Protein AF-0000000087188028 (afdb_homodimer)

Solvent-accessible surface area (backbone atoms only — not comparable to full-atom values): 15802 Å² total; per-residue (Å²): 125,85,60,58,49,36,25,38,44,26,11,16,31,49,37,63,48,94,88,58,30,30,50,32,30,29,33,53,87,79,68,30,43,38,59,39,42,46,70,32,53,60,71,48,47,56,67,55,23,14,53,49,28,30,28,66,49,28,59,46,70,60,50,76,55,56,49,16,23,37,32,37,36,64,39,69,39,70,56,81,93,42,75,32,72,44,27,32,41,36,37,31,25,32,35,52,58,57,78,85,51,70,79,57,62,44,59,47,68,91,59,24,75,46,70,47,76,28,50,62,73,61,45,47,74,49,27,51,69,59,56,26,46,49,49,50,34,30,52,52,11,68,72,70,59,28,38,33,71,35,50,54,75,44,129,124,85,60,60,50,37,24,38,45,25,11,17,34,49,36,63,50,94,88,58,28,29,51,32,31,28,34,53,84,79,67,31,43,38,60,37,42,44,71,32,54,60,71,50,47,56,68,55,25,13,53,50,30,30,28,68,49,27,57,46,70,61,51,76,56,56,50,16,22,36,32,36,35,64,38,69,39,70,57,82,94,41,75,31,73,47,28,31,43,37,37,30,24,33,36,53,57,57,77,86,50,69,80,57,62,44,61,47,68,91,58,25,75,46,72,48,76,28,51,62,70,61,46,48,73,49,26,50,69,61,55,27,46,50,48,50,33,31,54,51,12,67,73,70,58,28,39,32,71,35,51,55,77,45,128

Organism: Streptomyces mobaraensis (NCBI:txid35621)

Structure (mmCIF, N/CA/C/O backbone):
data_AF-0000000087188028-model_v1
#
loop_
_entity.id
_entity.type
_entity.pdbx_description
1 polymer 'NUDIX hydrolase'
#
loop_
_atom_site.group_PDB
_atom_site.id
_atom_site.type_symbol
_atom_site.label_atom_id
_atom_site.label_alt_id
_atom_site.label_comp_id
_atom_site.label_asym_id
_atom_site.label_entity_id
_atom_site.label_seq_id
_atom_sit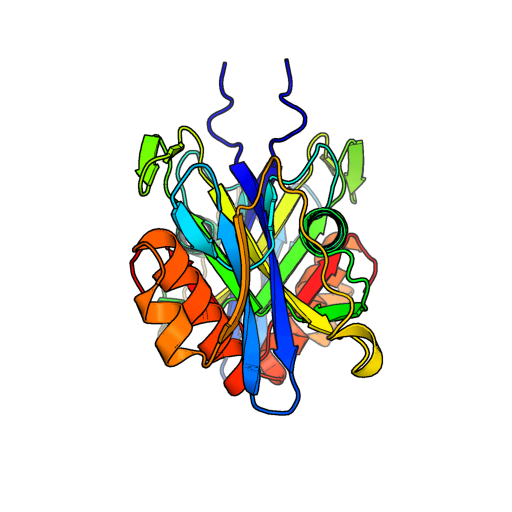e.pdbx_PDB_ins_code
_atom_site.Cartn_x
_atom_site.Cartn_y
_atom_site.Cartn_z
_atom_site.occupancy
_atom_site.B_iso_or_equiv
_atom_site.auth_seq_id
_atom_site.auth_comp_id
_atom_site.auth_asym_id
_atom_site.auth_atom_id
_atom_site.pdbx_PDB_model_num
ATOM 1 N N . MET A 1 1 ? 25.719 3.564 0.272 1 32.81 1 MET A N 1
ATOM 2 C CA . MET A 1 1 ? 25.109 3.492 1.593 1 32.81 1 MET A CA 1
ATOM 3 C C . MET A 1 1 ? 23.609 3.188 1.479 1 32.81 1 MET A C 1
ATOM 5 O O . MET A 1 1 ? 22.906 3.844 0.72 1 32.81 1 MET A O 1
ATOM 9 N N . ARG A 1 2 ? 23.156 1.905 1.652 1 46.06 2 ARG A N 1
ATOM 10 C CA . ARG A 1 2 ? 21.766 1.461 1.736 1 46.06 2 ARG A CA 1
ATOM 11 C C . ARG A 1 2 ? 20.875 2.562 2.295 1 46.06 2 ARG A C 1
ATOM 13 O O . ARG A 1 2 ? 21.156 3.117 3.359 1 46.06 2 ARG A O 1
ATOM 20 N N . ARG A 1 3 ? 20.453 3.426 1.472 1 56.53 3 ARG A N 1
ATOM 21 C CA . ARG A 1 3 ? 19.656 4.473 2.088 1 56.53 3 ARG A CA 1
ATOM 22 C C . ARG A 1 3 ? 18.484 3.879 2.875 1 56.53 3 ARG A C 1
ATOM 24 O O . ARG A 1 3 ? 17.594 3.26 2.299 1 56.53 3 ARG A O 1
ATOM 31 N N . ALA A 1 4 ? 18.625 3.74 4.117 1 63.47 4 ALA A N 1
ATOM 32 C CA . ALA A 1 4 ? 17.812 3.084 5.137 1 63.47 4 ALA A CA 1
ATOM 33 C C . ALA A 1 4 ? 16.344 3.473 4.996 1 63.47 4 ALA A C 1
ATOM 35 O O . ALA A 1 4 ? 15.461 2.768 5.484 1 63.47 4 ALA A O 1
ATOM 36 N N . ASP A 1 5 ? 16.094 4.457 4.051 1 77.38 5 ASP A N 1
ATOM 37 C CA . ASP A 1 5 ? 14.711 4.914 3.992 1 77.38 5 ASP A CA 1
ATOM 38 C C . ASP A 1 5 ? 14.023 4.418 2.725 1 77.38 5 ASP A C 1
ATOM 40 O O . ASP A 1 5 ? 13.039 5.008 2.275 1 77.38 5 ASP A O 1
ATOM 44 N N . HIS A 1 6 ? 14.617 3.338 2.15 1 88.69 6 HIS A N 1
ATOM 45 C CA . HIS A 1 6 ? 14.031 2.766 0.943 1 88.69 6 HIS A CA 1
ATOM 46 C C . HIS A 1 6 ? 13.391 1.412 1.229 1 88.69 6 HIS A C 1
ATOM 48 O O . HIS A 1 6 ? 13.844 0.675 2.104 1 88.69 6 HIS A O 1
ATOM 54 N N . TYR A 1 7 ? 12.367 1.18 0.487 1 93.56 7 TYR A N 1
ATOM 55 C CA . TYR A 1 7 ? 11.594 -0.046 0.64 1 93.56 7 TYR A CA 1
ATOM 56 C C . TYR A 1 7 ? 11.602 -0.864 -0.646 1 93.56 7 TYR A C 1
ATOM 58 O O . TYR A 1 7 ? 11.672 -0.306 -1.743 1 93.56 7 TYR A O 1
ATOM 66 N N . LEU A 1 8 ? 11.625 -2.1 -0.468 1 93.94 8 LEU A N 1
ATOM 67 C CA . LEU A 1 8 ? 11.305 -2.977 -1.59 1 93.94 8 LEU A CA 1
ATOM 68 C C . LEU A 1 8 ? 9.797 -3.051 -1.81 1 93.94 8 LEU A C 1
ATOM 70 O O . LEU A 1 8 ? 9.016 -2.83 -0.878 1 93.94 8 LEU A O 1
ATOM 74 N N . VAL A 1 9 ? 9.453 -3.344 -3.039 1 96.44 9 VAL A N 1
ATOM 75 C CA . VAL A 1 9 ? 8.039 -3.516 -3.359 1 96.44 9 VAL A CA 1
ATOM 76 C C . VAL A 1 9 ? 7.844 -4.797 -4.168 1 96.44 9 VAL A C 1
ATOM 78 O O . VAL A 1 9 ? 8.641 -5.102 -5.062 1 96.44 9 VAL A O 1
ATOM 81 N N . GLY A 1 10 ? 6.887 -5.551 -3.779 1 97 10 GLY A N 1
ATOM 82 C CA . GLY A 1 10 ? 6.359 -6.66 -4.555 1 97 10 GLY A CA 1
ATOM 83 C C . GLY A 1 10 ? 4.859 -6.594 -4.758 1 97 10 GLY A C 1
ATOM 84 O O . GLY A 1 10 ? 4.164 -5.875 -4.035 1 97 10 GLY A O 1
ATOM 85 N N . ALA A 1 11 ? 4.414 -7.309 -5.715 1 98.38 11 ALA A N 1
ATOM 86 C CA . ALA A 1 11 ? 2.977 -7.324 -5.973 1 98.38 11 ALA A CA 1
ATOM 87 C C . ALA A 1 11 ? 2.549 -8.648 -6.598 1 98.38 11 ALA A C 1
ATOM 89 O O . ALA A 1 11 ? 3.334 -9.305 -7.289 1 98.38 11 ALA A O 1
ATOM 90 N N . GLY A 1 12 ? 1.352 -8.992 -6.285 1 98.31 12 GLY A N 1
ATOM 91 C CA . GLY A 1 12 ? 0.734 -10.18 -6.859 1 98.31 12 GLY A CA 1
ATOM 92 C C . GLY A 1 12 ? -0.744 -10 -7.152 1 98.31 12 GLY A C 1
ATOM 93 O O . GLY A 1 12 ? -1.285 -8.906 -6.992 1 98.31 12 GLY A O 1
ATOM 94 N N . VAL A 1 13 ? -1.326 -11.078 -7.633 1 98.75 13 VAL A N 1
ATOM 95 C CA . VAL A 1 13 ? -2.732 -11.016 -8.016 1 98.75 13 VAL A CA 1
ATOM 96 C C . VAL A 1 13 ? -3.504 -12.156 -7.352 1 98.75 13 VAL A C 1
ATOM 98 O O . VAL A 1 13 ? -2.982 -13.258 -7.199 1 98.75 13 VAL A O 1
ATOM 101 N N . TYR A 1 14 ? -4.641 -11.82 -6.93 1 98.62 14 TYR A N 1
ATOM 102 C CA . TYR A 1 14 ? -5.668 -12.742 -6.465 1 98.62 14 TYR A CA 1
ATOM 103 C C . TYR A 1 14 ? -6.676 -13.039 -7.566 1 98.62 14 TYR A C 1
ATOM 105 O O . TYR A 1 14 ? -7.465 -12.172 -7.945 1 98.62 14 TYR A O 1
ATOM 113 N N . ILE A 1 15 ? -6.602 -14.195 -8.125 1 98.25 15 ILE A N 1
ATOM 114 C CA . ILE A 1 15 ? -7.488 -14.625 -9.203 1 98.25 15 ILE A CA 1
ATOM 115 C C . ILE A 1 15 ? -8.484 -15.656 -8.672 1 98.25 15 ILE A C 1
ATOM 117 O O . ILE A 1 15 ? -8.094 -16.766 -8.305 1 98.25 15 ILE A O 1
ATOM 121 N N . GLN A 1 16 ? -9.695 -15.32 -8.68 1 97.19 16 GLN A N 1
ATOM 122 C CA . GLN A 1 16 ? -10.734 -16.188 -8.148 1 97.19 16 GLN A CA 1
ATOM 123 C C . GLN A 1 16 ? -11.789 -16.5 -9.203 1 97.19 16 GLN A C 1
ATOM 125 O O . GLN A 1 16 ? -12.328 -15.602 -9.844 1 97.19 16 GLN A O 1
ATOM 130 N N . ARG A 1 17 ? -12.031 -17.781 -9.328 1 95.62 17 ARG A N 1
ATOM 131 C CA . ARG A 1 17 ? -13.062 -18.234 -10.25 1 95.62 17 ARG A CA 1
ATOM 132 C C . ARG A 1 17 ? -14.453 -18.031 -9.656 1 95.62 17 ARG A C 1
ATOM 134 O O . ARG A 1 17 ? -14.594 -17.719 -8.477 1 95.62 17 ARG A O 1
ATOM 141 N N . ALA A 1 18 ? -15.406 -18.297 -10.578 1 92.12 18 ALA A N 1
ATOM 142 C CA . ALA A 1 18 ? -16.797 -18.125 -10.18 1 92.12 18 ALA A CA 1
ATOM 143 C C . ALA A 1 18 ? -17.188 -19.109 -9.078 1 92.12 18 ALA A C 1
ATOM 145 O O . ALA A 1 18 ? -18.047 -18.812 -8.242 1 92.12 18 ALA A O 1
ATOM 146 N N . ASP A 1 19 ? -16.578 -20.219 -9.023 1 94.94 19 ASP A N 1
ATOM 147 C CA . ASP A 1 19 ? -16.922 -21.234 -8.023 1 94.94 19 ASP A CA 1
ATOM 148 C C . ASP A 1 19 ? -16.188 -20.969 -6.711 1 94.94 19 ASP A C 1
ATOM 150 O O . ASP A 1 19 ? -16.266 -21.781 -5.781 1 94.94 19 ASP A O 1
ATOM 154 N N . GLY A 1 20 ? -15.414 -19.906 -6.633 1 96.12 20 GLY A N 1
ATOM 155 C CA . GLY A 1 20 ? -14.766 -19.5 -5.395 1 96.12 20 GLY A CA 1
ATOM 156 C C . GLY A 1 20 ? -13.32 -19.953 -5.297 1 96.12 20 GLY A C 1
ATOM 157 O O . GLY A 1 20 ? -12.594 -19.516 -4.398 1 96.12 20 GLY A O 1
ATOM 158 N N . ARG A 1 21 ? -12.891 -20.812 -6.145 1 98 21 ARG A N 1
ATOM 159 C CA . ARG A 1 21 ? -11.523 -21.312 -6.078 1 98 21 ARG A CA 1
ATOM 160 C C . ARG A 1 21 ? -10.531 -20.266 -6.562 1 98 21 ARG A C 1
ATOM 162 O O . ARG A 1 21 ? -10.859 -19.453 -7.422 1 98 21 ARG A O 1
ATOM 169 N N . VAL A 1 22 ? -9.367 -20.328 -5.984 1 98.5 22 VAL A N 1
ATOM 170 C CA . VAL A 1 22 ? -8.336 -19.328 -6.246 1 98.5 22 VAL A CA 1
ATOM 171 C C . VAL A 1 22 ? -7.133 -19.984 -6.914 1 98.5 22 VAL A C 1
ATOM 173 O O . VAL A 1 22 ? -6.738 -21.094 -6.551 1 98.5 22 VAL A O 1
ATOM 176 N N . LEU A 1 23 ? -6.543 -19.25 -7.883 1 98.5 23 LEU A N 1
ATOM 177 C CA . LEU A 1 23 ? -5.367 -19.766 -8.578 1 98.5 23 LEU A CA 1
ATOM 178 C C . LEU A 1 23 ? -4.113 -19.594 -7.723 1 98.5 23 LEU A C 1
ATOM 180 O O . LEU A 1 23 ? -3.828 -18.484 -7.246 1 98.5 23 LEU A O 1
ATOM 184 N N . LEU A 1 24 ? -3.432 -20.641 -7.5 1 98.56 24 LEU A N 1
ATOM 185 C CA . LEU A 1 24 ? -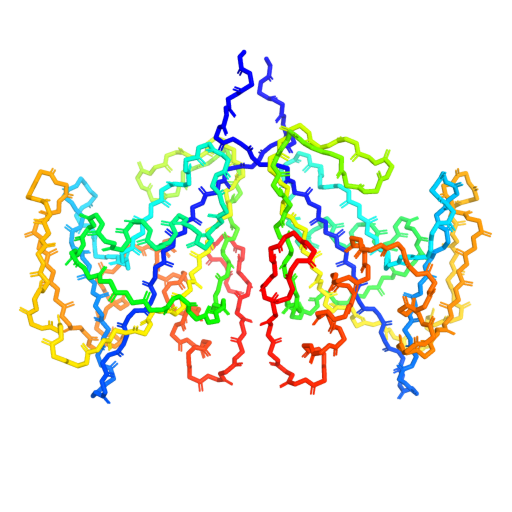2.121 -20.625 -6.863 1 98.56 24 LEU A CA 1
ATOM 186 C C . LEU A 1 24 ? -1.067 -21.266 -7.754 1 98.56 24 LEU A C 1
ATOM 188 O O . LEU A 1 24 ? -1.393 -22.109 -8.594 1 98.56 24 LEU A O 1
ATOM 192 N N . VAL A 1 25 ? 0.133 -20.828 -7.59 1 98.19 25 VAL A N 1
ATOM 193 C CA . VAL A 1 25 ? 1.264 -21.422 -8.305 1 98.19 25 VAL A CA 1
ATOM 194 C C . VAL A 1 25 ? 2.244 -22.031 -7.309 1 98.19 25 VAL A C 1
ATOM 196 O O . VAL A 1 25 ? 2.326 -21.594 -6.16 1 98.19 25 VAL A O 1
ATOM 199 N N . HIS A 1 26 ? 2.869 -23.047 -7.766 1 97 26 HIS A N 1
ATOM 200 C CA . HIS A 1 26 ? 3.812 -23.797 -6.941 1 97 26 HIS A CA 1
ATOM 201 C C . HIS A 1 26 ? 5.246 -23.344 -7.195 1 97 26 HIS A C 1
ATOM 203 O O . HIS A 1 26 ? 5.84 -23.688 -8.219 1 97 26 HIS A O 1
ATOM 209 N N . HIS A 1 27 ? 5.77 -22.656 -6.258 1 92.75 27 HIS A N 1
ATOM 210 C CA . HIS A 1 27 ? 7.09 -22.047 -6.422 1 92.75 27 HIS A CA 1
ATOM 211 C C . HIS A 1 27 ? 8.188 -23.094 -6.352 1 92.75 27 HIS A C 1
ATOM 213 O O . HIS A 1 27 ? 8.32 -23.797 -5.34 1 92.75 27 HIS A O 1
ATOM 219 N N . ALA A 1 28 ? 9.047 -23.125 -7.305 1 90.19 28 ALA A N 1
ATOM 220 C CA . ALA A 1 28 ? 10.031 -24.188 -7.449 1 90.19 28 ALA A CA 1
ATOM 221 C C . ALA A 1 28 ? 11.117 -24.094 -6.383 1 90.19 28 ALA A C 1
ATOM 223 O O . ALA A 1 28 ? 11.555 -25.109 -5.828 1 90.19 28 ALA A O 1
ATOM 224 N N . LYS A 1 29 ? 11.508 -22.969 -6.074 1 86 29 LYS A N 1
ATOM 225 C CA . LYS A 1 29 ? 12.617 -22.766 -5.148 1 86 29 LYS A CA 1
ATOM 226 C C . LYS A 1 29 ? 12.172 -22.984 -3.705 1 86 29 LYS A C 1
ATOM 228 O O . LYS A 1 29 ? 12.859 -23.672 -2.936 1 86 29 LYS A O 1
ATOM 233 N N . THR A 1 30 ? 11.094 -22.438 -3.365 1 85.44 30 THR A N 1
ATOM 234 C CA . THR A 1 30 ? 10.672 -22.484 -1.972 1 85.44 30 THR A CA 1
ATOM 235 C C . THR A 1 30 ? 9.797 -23.703 -1.717 1 85.44 30 THR A C 1
ATOM 237 O O . THR A 1 30 ? 9.609 -24.125 -0.569 1 85.44 30 THR A O 1
ATOM 240 N N . GLY A 1 31 ? 9.195 -24.266 -2.744 1 87.88 31 GLY A N 1
ATOM 241 C CA . GLY A 1 31 ? 8.273 -25.375 -2.605 1 87.88 31 GLY A CA 1
ATOM 242 C C . GLY A 1 31 ? 6.914 -24.969 -2.07 1 87.88 31 GLY A C 1
ATOM 243 O O . GLY A 1 31 ? 6.066 -25.812 -1.796 1 87.88 31 GLY A O 1
ATOM 244 N N . ALA A 1 32 ? 6.711 -23.75 -1.865 1 91.25 32 ALA A N 1
ATOM 245 C CA . ALA A 1 32 ? 5.449 -23.266 -1.315 1 91.25 3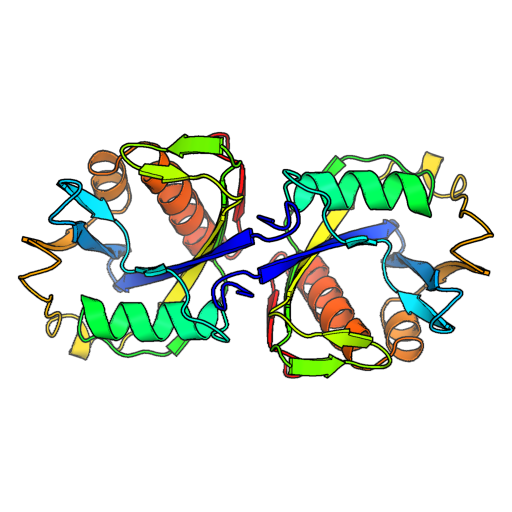2 ALA A CA 1
ATOM 246 C C . ALA A 1 32 ? 4.477 -22.875 -2.428 1 91.25 32 ALA A C 1
ATOM 248 O O . ALA A 1 32 ? 4.895 -22.562 -3.543 1 91.25 32 ALA A O 1
ATOM 249 N N . TRP A 1 33 ? 3.211 -23.047 -2.113 1 96.69 33 TRP A N 1
ATOM 250 C CA . TRP A 1 33 ? 2.166 -22.5 -2.973 1 96.69 33 TRP A CA 1
ATOM 251 C C . TRP A 1 33 ? 1.877 -21.047 -2.619 1 96.69 33 TRP A C 1
ATOM 253 O O . TRP A 1 33 ? 1.805 -20.688 -1.441 1 96.69 33 TRP A O 1
ATOM 263 N N . VAL A 1 34 ? 1.776 -20.25 -3.631 1 97.31 34 VAL A N 1
ATOM 264 C CA . VAL A 1 34 ? 1.588 -18.828 -3.412 1 97.31 34 VAL A CA 1
ATOM 265 C C . VAL A 1 34 ? 0.68 -18.25 -4.496 1 97.31 34 VAL A C 1
ATOM 267 O O . VAL A 1 34 ? 0.411 -18.906 -5.504 1 97.31 34 VAL A O 1
ATOM 270 N N . ILE A 1 35 ? 0.169 -17.062 -4.25 1 98.12 35 ILE A N 1
ATOM 271 C CA . ILE A 1 35 ? -0.494 -16.344 -5.336 1 98.12 35 ILE A CA 1
ATOM 272 C C . ILE A 1 35 ? 0.534 -15.93 -6.387 1 98.12 35 ILE A C 1
ATOM 274 O O . ILE A 1 35 ? 1.699 -15.688 -6.066 1 98.12 35 ILE A O 1
ATOM 278 N N . PRO A 1 36 ? 0.124 -15.836 -7.645 1 98.12 36 PRO A N 1
ATOM 279 C CA . PRO A 1 36 ? 1.059 -15.305 -8.641 1 98.12 36 PRO A CA 1
ATOM 280 C C . PRO A 1 36 ? 1.54 -13.891 -8.297 1 98.12 36 PRO A C 1
ATOM 282 O O . PRO A 1 36 ? 0.731 -13.023 -7.957 1 98.12 36 PRO A O 1
ATOM 285 N N . GLY A 1 37 ? 2.756 -13.641 -8.359 1 97.75 37 GLY A N 1
ATOM 286 C CA . GLY A 1 37 ? 3.332 -12.344 -8.039 1 97.75 37 GLY A CA 1
ATOM 287 C C . GLY A 1 37 ? 4.848 -12.352 -8.008 1 97.75 37 GLY A C 1
ATOM 288 O O . GLY A 1 37 ? 5.473 -13.375 -8.312 1 97.75 37 GLY A O 1
ATOM 289 N N . GLY A 1 38 ? 5.449 -11.219 -7.668 1 96.25 38 GLY A N 1
ATOM 290 C CA . GLY A 1 38 ? 6.898 -11.102 -7.617 1 96.25 38 GLY A CA 1
ATOM 291 C C . GLY A 1 38 ? 7.367 -9.703 -7.27 1 96.25 38 GLY A C 1
ATOM 292 O O . GLY A 1 38 ? 6.582 -8.875 -6.793 1 96.25 38 GLY A O 1
ATOM 293 N N . LYS A 1 39 ? 8.594 -9.5 -7.508 1 95.38 39 LYS A N 1
ATOM 294 C CA . LYS A 1 39 ? 9.211 -8.219 -7.164 1 95.38 39 LYS A CA 1
ATOM 295 C C . LYS A 1 39 ? 8.977 -7.18 -8.258 1 95.38 39 LYS A C 1
ATOM 297 O O . LYS A 1 39 ? 9.055 -7.492 -9.445 1 95.38 39 LYS A O 1
ATOM 302 N N . ALA A 1 40 ? 8.719 -5.973 -7.773 1 96.38 40 ALA A N 1
ATOM 303 C CA . ALA A 1 40 ? 8.547 -4.883 -8.734 1 96.38 40 ALA A CA 1
ATOM 304 C C . ALA A 1 40 ? 9.875 -4.523 -9.391 1 96.38 40 ALA A C 1
ATOM 306 O O . ALA A 1 40 ? 10.922 -4.492 -8.727 1 96.38 40 ALA A O 1
ATOM 307 N N . GLU A 1 41 ? 9.859 -4.258 -10.711 1 93.31 41 GLU A N 1
ATOM 308 C CA . GLU A 1 41 ? 11.016 -3.74 -11.438 1 93.31 41 GLU A CA 1
ATOM 309 C C . GLU A 1 41 ? 11.133 -2.227 -11.281 1 93.31 41 GLU A C 1
ATOM 311 O O . GLU A 1 41 ? 10.188 -1.568 -10.836 1 93.31 41 GLU A O 1
ATOM 316 N N . ALA A 1 42 ? 12.219 -1.76 -11.648 1 87.62 42 ALA A N 1
ATOM 317 C CA . ALA A 1 42 ? 12.477 -0.33 -11.5 1 87.62 42 ALA A CA 1
ATOM 318 C C . ALA A 1 42 ? 11.422 0.498 -12.234 1 87.62 42 ALA A C 1
ATOM 320 O O . ALA A 1 42 ? 11.148 0.262 -13.406 1 87.62 42 ALA A O 1
ATOM 321 N N . GLY A 1 43 ? 10.797 1.411 -11.469 1 86.44 43 GLY A N 1
ATOM 322 C CA . GLY A 1 43 ? 9.867 2.352 -12.078 1 86.44 43 GLY A CA 1
ATOM 323 C C . GLY A 1 43 ? 8.469 1.794 -12.219 1 86.44 43 GLY A C 1
ATOM 324 O O . GLY A 1 43 ? 7.543 2.514 -12.609 1 86.44 43 GLY A O 1
ATOM 325 N N . GLU A 1 44 ? 8.289 0.561 -11.938 1 93.69 44 GLU A N 1
ATOM 326 C CA . GLU A 1 44 ? 6.98 -0.071 -12.039 1 93.69 44 GLU A CA 1
ATOM 327 C C . GLU A 1 44 ? 6.109 0.269 -10.828 1 93.69 44 GLU A C 1
ATOM 329 O O . GLU A 1 44 ? 6.594 0.294 -9.695 1 93.69 44 GLU A O 1
ATOM 334 N N . SER A 1 45 ? 4.855 0.626 -11.109 1 96.56 45 SER A N 1
ATOM 335 C CA . SER A 1 45 ? 3.902 0.656 -10 1 96.56 45 SER A CA 1
ATOM 336 C C . SER A 1 45 ? 3.58 -0.752 -9.516 1 96.56 45 SER A C 1
ATOM 338 O O . SER A 1 45 ? 3.793 -1.729 -10.234 1 96.56 45 SER A O 1
ATOM 340 N N . PRO A 1 46 ? 3.104 -0.864 -8.297 1 97.62 46 PRO A N 1
ATOM 341 C CA . PRO A 1 46 ? 2.643 -2.174 -7.836 1 97.62 46 PRO A CA 1
ATOM 342 C C . PRO A 1 46 ? 1.616 -2.807 -8.773 1 97.62 46 PRO A C 1
ATOM 344 O O . PRO A 1 46 ? 1.66 -4.016 -9.016 1 97.62 46 PRO A O 1
ATOM 347 N N . ARG A 1 47 ? 0.739 -2.01 -9.297 1 97.75 47 ARG A N 1
ATOM 348 C CA . ARG A 1 47 ? -0.286 -2.508 -10.211 1 97.75 47 ARG A CA 1
ATOM 349 C C . ARG A 1 47 ? 0.338 -3.051 -11.492 1 97.75 47 ARG A C 1
ATOM 351 O O . ARG A 1 47 ? -0.048 -4.117 -11.969 1 97.75 47 ARG A O 1
ATOM 358 N N . GLN A 1 48 ? 1.269 -2.285 -12.023 1 96.94 48 GLN A N 1
ATOM 359 C CA . GLN A 1 48 ? 1.989 -2.736 -13.203 1 96.94 48 GLN A CA 1
ATOM 360 C C . GLN A 1 48 ? 2.744 -4.035 -12.93 1 96.94 48 GLN A C 1
ATOM 362 O O . GLN A 1 48 ? 2.742 -4.949 -13.758 1 96.94 48 GLN A O 1
ATOM 367 N N . CYS A 1 49 ? 3.377 -4.062 -11.82 1 97.56 49 CYS A N 1
ATOM 368 C CA . CYS A 1 49 ? 4.102 -5.258 -11.398 1 97.56 49 CYS A CA 1
ATOM 369 C C . CYS A 1 49 ? 3.168 -6.461 -11.312 1 97.56 49 CYS A C 1
ATOM 371 O O . CYS A 1 49 ? 3.465 -7.523 -11.867 1 97.56 49 CYS A O 1
ATOM 373 N N . ALA A 1 50 ? 2.02 -6.277 -10.664 1 98.19 50 ALA A N 1
ATOM 374 C CA . ALA A 1 50 ? 1.048 -7.355 -10.5 1 98.19 50 ALA A CA 1
ATOM 375 C C . ALA A 1 50 ? 0.597 -7.906 -11.844 1 98.19 50 ALA A C 1
ATOM 377 O O . ALA A 1 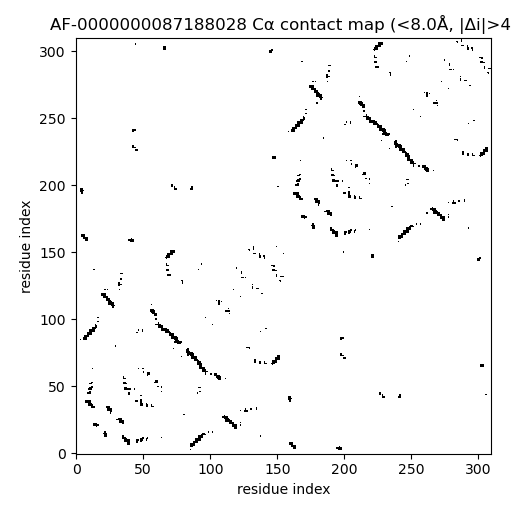50 ? 0.557 -9.125 -12.047 1 98.19 50 ALA A O 1
ATOM 378 N N . ARG A 1 51 ? 0.293 -7.016 -12.719 1 97.62 51 ARG A N 1
ATOM 379 C CA . ARG A 1 51 ? -0.161 -7.41 -14.047 1 97.62 51 ARG A CA 1
ATOM 380 C C . ARG A 1 51 ? 0.926 -8.18 -14.789 1 97.62 51 ARG A C 1
ATOM 382 O O . ARG A 1 51 ? 0.654 -9.211 -15.406 1 97.62 51 ARG A O 1
ATOM 389 N N . ARG A 1 52 ? 2.1 -7.648 -14.789 1 97.69 52 ARG A N 1
ATOM 390 C CA . ARG A 1 52 ? 3.213 -8.281 -15.492 1 97.69 52 ARG A CA 1
ATOM 391 C C . ARG A 1 52 ? 3.502 -9.664 -14.922 1 97.69 52 ARG A C 1
ATOM 393 O O . ARG A 1 52 ? 3.625 -10.641 -15.672 1 97.69 52 ARG A O 1
ATOM 400 N N . GLU A 1 53 ? 3.611 -9.766 -13.617 1 97.62 53 GLU A N 1
ATOM 401 C CA . GLU A 1 53 ? 3.92 -11.031 -12.961 1 97.62 53 GLU A CA 1
ATOM 402 C C . GLU A 1 53 ? 2.828 -12.07 -13.219 1 97.62 53 GLU A C 1
ATOM 404 O O . GLU A 1 53 ? 3.115 -13.258 -13.367 1 97.62 53 GLU A O 1
ATOM 409 N N . ALA A 1 54 ? 1.562 -11.648 -13.211 1 97.44 54 ALA A N 1
ATOM 410 C CA . ALA A 1 54 ? 0.466 -12.555 -13.539 1 97.44 54 ALA A CA 1
ATOM 411 C C . ALA A 1 54 ? 0.644 -13.156 -14.93 1 97.44 54 ALA A C 1
ATOM 413 O O . ALA A 1 54 ? 0.518 -14.367 -15.109 1 97.44 54 ALA A O 1
ATOM 414 N N . HIS A 1 55 ? 0.974 -12.289 -15.82 1 97.5 55 HIS A N 1
ATOM 415 C CA . HIS A 1 55 ? 1.149 -12.75 -17.188 1 97.5 55 HIS A CA 1
ATOM 416 C C . HIS A 1 55 ? 2.373 -13.648 -17.312 1 97.5 55 HIS A C 1
ATOM 418 O O . HIS A 1 55 ? 2.303 -14.719 -17.938 1 97.5 55 HIS A O 1
ATOM 424 N N . GLU A 1 56 ? 3.449 -13.219 -16.812 1 97.25 56 GLU A N 1
ATOM 425 C CA . GLU A 1 56 ? 4.695 -13.977 -16.906 1 97.25 56 GLU A CA 1
ATOM 426 C C . GLU A 1 56 ? 4.555 -15.352 -16.266 1 97.25 56 GLU A C 1
ATOM 428 O O . GLU A 1 56 ? 5.082 -16.344 -16.766 1 97.25 56 GLU A O 1
ATOM 433 N N . GLU A 1 57 ? 3.812 -15.422 -15.133 1 97.69 57 GLU A N 1
ATOM 434 C CA . GLU A 1 57 ? 3.809 -16.641 -14.328 1 97.69 57 GLU A CA 1
ATOM 435 C C . GLU A 1 57 ? 2.631 -17.531 -14.695 1 97.69 57 GLU A C 1
ATOM 437 O O . GLU A 1 57 ? 2.631 -18.734 -14.375 1 97.69 57 GLU A O 1
ATOM 442 N N . THR A 1 58 ? 1.57 -17 -15.305 1 97.69 58 THR A N 1
ATOM 443 C CA . THR A 1 58 ? 0.376 -17.812 -15.5 1 97.69 58 THR A CA 1
ATOM 444 C C . THR A 1 58 ? -0.113 -17.734 -16.938 1 97.69 58 THR A C 1
ATOM 446 O O . THR A 1 58 ? -0.99 -18.5 -17.344 1 97.69 58 THR A O 1
ATOM 449 N N . GLY A 1 59 ? 0.463 -16.797 -17.703 1 97.25 59 GLY A N 1
ATOM 450 C CA . GLY A 1 59 ? -0.009 -16.562 -19.047 1 97.25 59 GLY A CA 1
ATOM 451 C C . GLY A 1 59 ? -1.324 -15.805 -19.094 1 97.25 59 GLY A C 1
ATOM 452 O O . GLY A 1 59 ? -1.817 -15.469 -20.188 1 97.25 59 GLY A O 1
ATOM 453 N N . LEU A 1 60 ? -1.889 -15.547 -17.984 1 96.19 60 LEU A N 1
ATOM 454 C CA . LEU A 1 60 ? -3.197 -14.906 -17.938 1 96.19 60 LEU A CA 1
ATOM 455 C C . LEU A 1 60 ? -3.061 -13.391 -18.016 1 96.19 60 LEU A C 1
ATOM 457 O O . LEU A 1 60 ? -2.105 -12.82 -17.484 1 96.19 60 LEU A O 1
ATOM 461 N N . SER A 1 61 ? -3.988 -12.906 -18.75 1 94.12 61 SER A N 1
ATOM 462 C CA . SER A 1 61 ? -4.176 -11.461 -18.812 1 94.12 61 SER A CA 1
ATOM 463 C C . SER A 1 61 ? -5.566 -11.07 -18.312 1 94.12 61 SER A C 1
ATOM 465 O O . SER A 1 61 ? -6.512 -11.852 -18.422 1 94.12 61 SER A O 1
ATOM 467 N N . GLY A 1 62 ? -5.668 -9.977 -17.703 1 94.94 62 GLY A N 1
ATOM 468 C CA . GLY A 1 62 ? -6.941 -9.492 -17.203 1 94.94 62 GLY A CA 1
ATOM 469 C C . GLY A 1 62 ? -6.879 -8.062 -16.703 1 94.94 62 GLY A C 1
ATOM 470 O O . GLY A 1 62 ? -5.879 -7.371 -16.906 1 94.94 62 GLY A O 1
ATOM 471 N N . ARG A 1 63 ? -8.008 -7.648 -16.25 1 95.38 63 ARG A N 1
ATOM 472 C CA . ARG A 1 63 ? -8.094 -6.328 -15.641 1 95.38 63 ARG A CA 1
ATOM 473 C C . ARG A 1 63 ? -7.68 -6.371 -14.172 1 95.38 63 ARG A C 1
ATOM 475 O O . ARG A 1 63 ? -8.25 -7.129 -13.383 1 95.38 63 ARG A O 1
ATOM 482 N N . VAL A 1 64 ? -6.656 -5.582 -13.867 1 95.88 64 VAL A N 1
ATOM 483 C CA . VAL A 1 64 ? -6.277 -5.453 -12.461 1 95.88 64 VAL A CA 1
ATOM 484 C C . VAL A 1 64 ? -7.305 -4.594 -11.727 1 95.88 64 VAL A C 1
ATOM 486 O O . VAL A 1 64 ? -7.48 -3.418 -12.047 1 95.88 64 VAL A O 1
ATOM 489 N N . GLY A 1 65 ? -7.977 -5.203 -10.773 1 94.25 65 GLY A N 1
ATOM 490 C CA . GLY A 1 65 ? -9.031 -4.531 -10.039 1 94.25 65 GLY A CA 1
ATOM 491 C C . GLY A 1 65 ? -8.547 -3.904 -8.742 1 94.25 65 GLY A C 1
ATOM 492 O O . GLY A 1 65 ? -7.496 -3.268 -8.711 1 94.25 65 GLY A O 1
ATOM 493 N N . ARG A 1 66 ? -9.336 -4.012 -7.738 1 94.5 66 ARG A N 1
ATOM 494 C CA . ARG A 1 66 ? -9.109 -3.291 -6.488 1 94.5 66 ARG A CA 1
ATOM 495 C C . ARG A 1 66 ? -7.918 -3.869 -5.73 1 94.5 66 ARG A C 1
ATOM 497 O O . ARG A 1 66 ? -7.586 -5.043 -5.895 1 94.5 66 ARG A O 1
ATOM 504 N N . LEU A 1 67 ? -7.273 -3.066 -4.938 1 97.81 67 LEU A N 1
ATOM 505 C CA . LEU A 1 67 ? -6.277 -3.486 -3.957 1 97.81 67 LEU A CA 1
ATOM 506 C C . LEU A 1 67 ? -6.926 -4.266 -2.818 1 97.81 67 LEU A C 1
ATOM 508 O O . LEU A 1 67 ? -7.855 -3.771 -2.176 1 97.81 67 LEU A O 1
ATOM 512 N N . LEU A 1 68 ? -6.453 -5.461 -2.566 1 97.88 68 LEU A N 1
ATOM 513 C CA . LEU A 1 68 ? -7.074 -6.32 -1.564 1 97.88 68 LEU A CA 1
ATOM 514 C C . LEU A 1 68 ? -6.285 -6.297 -0.261 1 97.88 68 LEU A C 1
ATOM 516 O O . LEU A 1 68 ? -6.867 -6.301 0.825 1 97.88 68 LEU A O 1
ATOM 520 N N . ALA A 1 69 ? -4.988 -6.285 -0.414 1 98.12 69 ALA A N 1
ATOM 521 C CA . ALA A 1 69 ? -4.172 -6.391 0.792 1 98.12 69 ALA A CA 1
ATOM 522 C C . ALA A 1 69 ? -2.785 -5.793 0.572 1 98.12 69 ALA A C 1
ATOM 524 O O . ALA A 1 69 ? -2.266 -5.812 -0.546 1 98.12 69 ALA A O 1
ATOM 525 N N . VAL A 1 70 ? -2.229 -5.289 1.583 1 98.44 70 VAL A N 1
ATOM 526 C CA . VAL A 1 70 ? -0.817 -4.922 1.664 1 98.44 70 VAL A CA 1
ATOM 527 C C . VAL A 1 70 ? -0.193 -5.543 2.91 1 98.44 70 VAL A C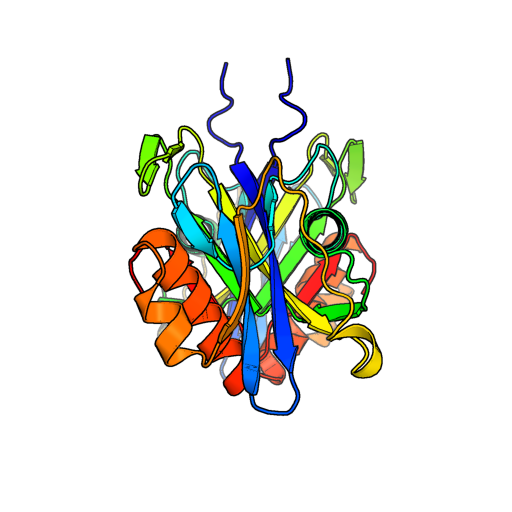 1
ATOM 529 O O . VAL A 1 70 ? -0.753 -5.453 4.004 1 98.44 70 VAL A O 1
ATOM 532 N N . GLN A 1 71 ? 0.903 -6.188 2.762 1 98.06 71 GLN A N 1
ATOM 533 C CA . GLN A 1 71 ? 1.668 -6.727 3.881 1 98.06 71 GLN A CA 1
ATOM 534 C C . GLN A 1 71 ? 3.027 -6.043 3.998 1 98.06 71 GLN A C 1
ATOM 536 O O . GLN A 1 71 ? 3.766 -5.945 3.016 1 98.06 71 GLN A O 1
ATOM 541 N N . HIS A 1 72 ? 3.268 -5.547 5.133 1 97.88 72 HIS A N 1
ATOM 542 C CA . HIS A 1 72 ? 4.578 -4.996 5.449 1 97.88 72 HIS A CA 1
ATOM 543 C C . HIS A 1 72 ? 5.473 -6.047 6.102 1 97.88 72 HIS A C 1
ATOM 545 O O . HIS A 1 72 ? 5.078 -6.68 7.082 1 97.88 72 HIS A O 1
ATOM 551 N N . LEU A 1 73 ? 6.625 -6.199 5.578 1 96.25 73 LEU A N 1
ATOM 552 C CA . LEU A 1 73 ? 7.648 -7.035 6.195 1 96.25 73 LEU A CA 1
ATOM 553 C C . LEU A 1 73 ? 8.805 -6.184 6.719 1 96.25 73 LEU A C 1
ATOM 555 O O . LEU A 1 73 ? 9.445 -5.465 5.953 1 96.25 73 LEU A O 1
ATOM 559 N N . SER A 1 74 ? 9.039 -6.305 7.969 1 95.5 74 SER A N 1
ATOM 560 C CA . SER A 1 74 ? 10.133 -5.562 8.594 1 95.5 74 SER A CA 1
ATOM 561 C C . SER A 1 74 ? 11.484 -5.992 8.047 1 95.5 74 SER A C 1
ATOM 563 O O . SER A 1 74 ? 11.672 -7.156 7.68 1 95.5 74 SER A O 1
ATOM 565 N N . PRO A 1 75 ? 12.438 -5.086 8.047 1 93.5 75 PRO A N 1
ATOM 566 C CA . PRO A 1 75 ? 13.758 -5.375 7.48 1 93.5 75 PRO A CA 1
ATOM 567 C C . PRO A 1 75 ? 14.648 -6.168 8.438 1 93.5 75 PRO A C 1
ATOM 569 O O . PRO A 1 75 ? 14.312 -6.32 9.617 1 93.5 75 PRO A O 1
ATOM 572 N N . ASP A 1 76 ? 15.711 -6.621 7.785 1 91.81 76 ASP A N 1
ATOM 573 C CA . ASP A 1 76 ? 16.859 -7.195 8.492 1 91.81 76 ASP A CA 1
ATOM 574 C C . ASP A 1 76 ? 16.438 -8.445 9.273 1 91.81 76 ASP A C 1
ATOM 576 O O . ASP A 1 76 ? 16.766 -8.578 10.453 1 91.81 76 ASP A O 1
ATOM 580 N N . ARG A 1 77 ? 15.664 -9.234 8.586 1 90.62 77 ARG A N 1
ATOM 581 C CA . ARG A 1 77 ? 15.305 -10.508 9.195 1 90.62 77 ARG A CA 1
ATOM 582 C C . ARG A 1 77 ? 14.859 -11.516 8.141 1 90.62 77 ARG A C 1
ATOM 584 O O . ARG A 1 77 ? 14.648 -11.156 6.984 1 90.62 77 ARG A O 1
ATOM 591 N N . TRP A 1 78 ? 14.789 -12.75 8.578 1 90 78 TRP A N 1
ATOM 592 C CA . TRP A 1 78 ? 14.336 -13.836 7.715 1 90 78 TRP A CA 1
ATOM 593 C C . TRP A 1 78 ? 12.812 -13.93 7.707 1 90 78 TRP A C 1
ATOM 595 O O . TRP A 1 78 ? 12.18 -13.906 8.766 1 90 78 TRP A O 1
ATOM 605 N N . TRP A 1 79 ? 12.336 -13.922 6.602 1 89.5 79 TRP A N 1
ATOM 606 C CA . TRP A 1 79 ? 10.938 -14.273 6.379 1 89.5 79 TRP A CA 1
ATOM 607 C C . TRP A 1 79 ? 10.82 -15.562 5.566 1 89.5 79 TRP A C 1
ATOM 609 O O . TRP A 1 79 ? 11.023 -15.555 4.352 1 89.5 79 TRP A O 1
ATOM 619 N N . GLY A 1 80 ? 10.453 -16.594 6.219 1 81.75 80 GLY A N 1
ATOM 620 C CA . GLY A 1 80 ? 10.625 -17.906 5.602 1 81.75 80 GLY A CA 1
ATOM 621 C C . GLY A 1 80 ? 12.07 -18.203 5.238 1 81.75 80 GLY A C 1
ATOM 622 O O . GLY A 1 80 ? 12.961 -18.094 6.078 1 81.75 80 GLY A O 1
ATOM 623 N N . THR A 1 81 ? 12.281 -18.5 3.984 1 82.06 81 THR A N 1
ATOM 624 C CA . THR A 1 81 ? 13.617 -18.875 3.545 1 82.06 81 THR A CA 1
ATOM 625 C C . THR A 1 81 ? 14.336 -17.688 2.916 1 82.06 81 THR A C 1
ATOM 627 O O . THR A 1 81 ? 15.438 -17.828 2.379 1 82.06 81 THR A O 1
ATOM 630 N N . LYS A 1 82 ? 13.727 -16.547 3.051 1 85.56 82 LYS A N 1
ATOM 631 C CA . LYS A 1 82 ? 14.305 -15.375 2.395 1 85.56 82 LYS A CA 1
ATOM 632 C C . LYS A 1 82 ? 14.719 -14.32 3.416 1 85.56 82 LYS A C 1
ATOM 634 O O . LYS A 1 82 ? 13.922 -13.922 4.266 1 85.56 82 LYS A O 1
ATOM 639 N N . TYR A 1 83 ? 15.914 -13.961 3.346 1 91 83 TYR A N 1
ATOM 640 C CA . TYR A 1 83 ? 16.375 -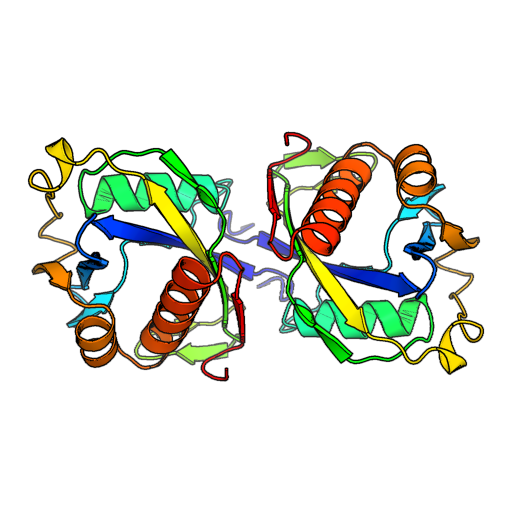12.828 4.141 1 91 83 TYR A CA 1
ATOM 641 C C . TYR A 1 83 ? 15.984 -11.508 3.479 1 91 83 TYR A C 1
ATOM 643 O O . TYR A 1 83 ? 16.297 -11.281 2.305 1 91 83 TYR A O 1
ATOM 651 N N . ILE A 1 84 ? 15.336 -10.688 4.242 1 88.88 84 ILE A N 1
ATOM 652 C CA . ILE A 1 84 ? 14.898 -9.398 3.73 1 88.88 84 ILE A CA 1
ATOM 653 C C . ILE A 1 84 ? 15.688 -8.281 4.406 1 88.88 84 ILE A C 1
ATOM 655 O O . ILE A 1 84 ? 15.445 -7.957 5.574 1 88.88 84 ILE A O 1
ATOM 659 N N . PRO A 1 85 ? 16.594 -7.711 3.676 1 89.19 85 PRO A N 1
ATOM 660 C CA . PRO A 1 85 ? 17.453 -6.676 4.277 1 89.19 85 PRO A CA 1
ATOM 661 C C . PRO A 1 85 ? 16.719 -5.34 4.43 1 89.19 85 PRO A C 1
ATOM 663 O O . PRO A 1 85 ? 17.031 -4.566 5.34 1 89.19 85 PRO A O 1
ATOM 666 N N . ASP A 1 86 ? 15.812 -5.027 3.549 1 91.88 86 ASP A N 1
ATOM 667 C CA . ASP A 1 86 ? 15.062 -3.775 3.541 1 91.88 86 ASP A CA 1
ATOM 668 C C . ASP A 1 86 ? 13.578 -4.023 3.797 1 91.88 86 ASP A C 1
ATOM 670 O O . ASP A 1 86 ? 13.062 -5.109 3.523 1 91.88 86 ASP A O 1
ATOM 674 N N . ALA A 1 87 ? 12.945 -3.023 4.336 1 94.62 87 ALA A N 1
ATOM 675 C CA . ALA A 1 87 ? 11.5 -3.15 4.48 1 94.62 87 ALA A CA 1
ATOM 676 C C . ALA A 1 87 ? 10.836 -3.469 3.145 1 94.62 87 ALA A C 1
ATOM 678 O O . ALA A 1 87 ? 11.297 -3.016 2.094 1 94.62 87 ALA A O 1
ATOM 679 N N . TYR A 1 88 ? 9.859 -4.238 3.232 1 95.19 88 TYR A N 1
ATOM 680 C CA . TYR A 1 88 ? 9.234 -4.773 2.027 1 95.19 88 TYR A CA 1
ATOM 681 C C . TYR A 1 88 ? 7.723 -4.605 2.074 1 95.19 88 TYR A C 1
ATOM 683 O O . TYR A 1 88 ? 7.07 -5.043 3.025 1 95.19 88 TYR A O 1
ATOM 691 N N . GLU A 1 89 ? 7.16 -3.908 1.107 1 97.19 89 GLU A N 1
ATOM 692 C CA . GLU A 1 89 ? 5.715 -3.793 0.95 1 97.19 89 GLU A CA 1
ATOM 693 C C . GLU A 1 89 ? 5.199 -4.738 -0.131 1 97.19 89 GLU A C 1
ATOM 695 O O . GLU A 1 89 ? 5.555 -4.605 -1.303 1 97.19 89 GLU A O 1
ATOM 700 N N . LEU A 1 90 ? 4.336 -5.645 0.248 1 97.88 90 LEU A N 1
ATOM 701 C CA . LEU A 1 90 ? 3.752 -6.613 -0.673 1 97.88 90 LEU A CA 1
ATOM 702 C C . LEU A 1 90 ? 2.293 -6.277 -0.96 1 97.88 90 LEU A C 1
ATOM 704 O O . LEU A 1 90 ? 1.46 -6.285 -0.051 1 97.88 90 LEU A O 1
ATOM 708 N N . PHE A 1 91 ? 1.978 -6.027 -2.213 1 98.69 91 PHE A N 1
ATOM 709 C CA . PHE A 1 91 ? 0.632 -5.664 -2.641 1 98.69 91 PHE A CA 1
ATOM 710 C C . PHE A 1 91 ? -0.072 -6.852 -3.281 1 98.69 91 PHE A C 1
ATOM 712 O O . PHE A 1 91 ? 0.542 -7.617 -4.031 1 98.69 91 PHE A O 1
ATOM 719 N N . VAL A 1 92 ? -1.337 -6.996 -3.002 1 98.81 92 VAL A N 1
ATOM 720 C CA . VAL A 1 92 ? -2.16 -7.977 -3.705 1 98.81 92 VAL A CA 1
ATOM 721 C C . VAL A 1 92 ? -3.361 -7.281 -4.34 1 98.81 92 VAL A C 1
ATOM 723 O O . VAL A 1 92 ? -4.152 -6.637 -3.648 1 98.81 92 VAL A O 1
ATOM 726 N N . PHE A 1 93 ? -3.516 -7.41 -5.645 1 98.56 93 PHE A N 1
ATOM 727 C CA . PHE A 1 93 ? -4.66 -6.891 -6.379 1 98.56 93 PHE A CA 1
ATOM 728 C C . PHE A 1 93 ? -5.551 -8.023 -6.867 1 98.56 93 PHE A C 1
ATOM 730 O O . PHE A 1 93 ? -5.062 -9.109 -7.188 1 98.56 93 PHE A O 1
ATOM 737 N N . ALA A 1 94 ? -6.828 -7.742 -6.918 1 98.06 94 ALA A N 1
ATOM 738 C CA . ALA A 1 94 ? -7.699 -8.648 -7.656 1 98.06 94 ALA A CA 1
ATOM 739 C C . ALA A 1 94 ? -7.406 -8.594 -9.156 1 98.06 94 ALA A C 1
ATOM 741 O O . ALA A 1 94 ? -7.141 -7.52 -9.703 1 98.06 94 ALA A O 1
ATOM 742 N N . LEU A 1 95 ? -7.395 -9.711 -9.773 1 98.06 95 LEU A N 1
ATOM 743 C CA . LEU A 1 95 ? -7.32 -9.766 -11.227 1 98.06 95 LEU A CA 1
ATOM 744 C C . LEU A 1 95 ? -8.57 -10.422 -11.812 1 98.06 95 LEU A C 1
ATOM 746 O O . LEU A 1 95 ? -8.859 -11.578 -11.516 1 98.06 95 LEU A O 1
ATOM 750 N N . ASP A 1 96 ? -9.227 -9.68 -12.586 1 96.88 96 ASP A N 1
ATOM 751 C CA . ASP A 1 96 ? -10.406 -10.211 -13.266 1 96.88 96 ASP A CA 1
ATOM 752 C C . ASP A 1 96 ? -10.031 -10.836 -14.609 1 96.88 96 ASP A C 1
ATOM 754 O O . ASP A 1 96 ? -9.648 -10.141 -15.547 1 96.88 96 ASP A O 1
ATOM 758 N N . VAL A 1 97 ? -10.156 -12.117 -14.68 1 96.44 97 VAL A N 1
ATOM 759 C CA . VAL A 1 97 ? -9.828 -12.891 -15.875 1 96.44 97 VAL A CA 1
ATOM 760 C C . VAL A 1 97 ? -11.109 -13.453 -16.484 1 96.44 97 VAL A C 1
ATOM 762 O O . VAL A 1 97 ? -12.031 -13.844 -15.773 1 96.44 97 VAL A O 1
ATOM 765 N N . ALA A 1 98 ? -11.141 -13.453 -17.812 1 95.81 98 ALA A N 1
ATOM 766 C CA . ALA A 1 98 ? -12.289 -14.047 -18.5 1 95.81 98 ALA A CA 1
ATOM 767 C C . ALA A 1 98 ? -12.383 -15.547 -18.203 1 95.81 98 ALA A C 1
ATOM 769 O O . ALA A 1 98 ? -11.375 -16.25 -18.234 1 95.81 98 ALA A O 1
ATOM 770 N N . PRO A 1 99 ? -13.641 -15.977 -17.984 1 95.12 99 PRO A N 1
ATOM 771 C CA . PRO A 1 99 ? -13.805 -17.406 -17.656 1 95.12 99 PRO A CA 1
ATOM 772 C C . PRO A 1 99 ? -13.219 -18.312 -18.719 1 95.12 99 PRO A C 1
ATOM 774 O O . PRO A 1 99 ? -12.703 -19.391 -18.406 1 95.12 99 PRO A O 1
ATOM 777 N N . ALA A 1 100 ? -13.18 -17.922 -19.922 1 94.5 100 ALA A N 1
ATOM 778 C CA . ALA A 1 100 ? -12.656 -18.719 -21.031 1 94.5 100 ALA A CA 1
ATOM 779 C C . ALA A 1 100 ? -11.156 -18.938 -20.891 1 94.5 100 ALA A C 1
ATOM 781 O O . ALA A 1 100 ? -10.602 -19.875 -21.469 1 94.5 100 ALA A O 1
ATOM 782 N N . ASP A 1 101 ? -10.516 -18.094 -20.094 1 94.62 101 ASP A N 1
ATOM 783 C CA . ASP A 1 101 ? -9.062 -18.141 -19.969 1 94.62 101 ASP A CA 1
ATOM 784 C C . ASP A 1 101 ? -8.633 -19 -18.781 1 94.62 101 ASP A C 1
ATOM 786 O O . ASP A 1 101 ? -7.449 -19.281 -18.609 1 94.62 101 ASP A O 1
ATOM 790 N N . TYR A 1 102 ? -9.586 -19.469 -17.969 1 93.25 102 TYR A N 1
ATOM 791 C CA . TYR A 1 102 ? -9.258 -20.188 -16.734 1 93.25 102 TYR A CA 1
ATOM 792 C C . TYR A 1 102 ? -8.469 -21.453 -17.031 1 93.25 102 TYR A C 1
ATOM 794 O O . TYR A 1 102 ? -7.688 -21.922 -16.203 1 93.25 102 TYR A O 1
ATOM 802 N N . GLU A 1 103 ? -8.68 -21.953 -18.219 1 91.94 103 GLU A N 1
ATOM 803 C CA . GLU A 1 103 ? -8.031 -23.219 -18.562 1 91.94 103 GLU A CA 1
ATOM 804 C C . GLU A 1 103 ? -6.773 -22.984 -19.391 1 91.94 103 GLU A C 1
ATOM 806 O O . GLU A 1 103 ? -6.121 -23.938 -19.828 1 91.94 103 GLU A O 1
ATOM 811 N N . ARG A 1 104 ? -6.398 -21.766 -19.547 1 94.31 104 ARG A N 1
ATOM 812 C CA . ARG A 1 104 ? -5.262 -21.438 -20.406 1 94.31 104 ARG A CA 1
ATOM 813 C C . ARG A 1 104 ? -4.031 -21.094 -19.562 1 94.31 104 ARG A C 1
ATOM 815 O O . ARG A 1 104 ? -3.07 -20.516 -20.078 1 94.31 104 ARG A O 1
ATOM 822 N N . VAL A 1 105 ? -4.055 -21.484 -18.359 1 96.69 105 VAL A N 1
ATOM 823 C CA . VAL A 1 105 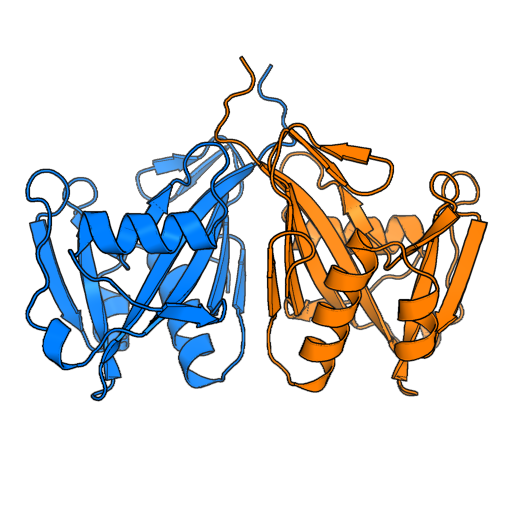? -2.934 -21.188 -17.469 1 96.69 105 VAL A CA 1
ATOM 824 C C . VAL A 1 105 ? -1.701 -21.969 -17.922 1 96.69 105 VAL A C 1
ATOM 826 O O . VAL A 1 105 ? -1.786 -23.156 -18.219 1 96.69 105 VAL A O 1
ATOM 829 N N . ARG A 1 106 ? -0.628 -21.312 -18.047 1 96.06 106 ARG A N 1
ATOM 830 C CA . ARG A 1 106 ? 0.686 -21.891 -18.312 1 96.06 106 ARG A CA 1
ATOM 831 C C . ARG A 1 106 ? 1.747 -21.281 -17.406 1 96.06 106 ARG A C 1
ATOM 833 O O . ARG A 1 106 ? 1.778 -20.078 -17.188 1 96.06 106 ARG A O 1
ATOM 840 N N . VAL A 1 107 ? 2.574 -22.109 -16.891 1 95.94 107 VAL A N 1
ATOM 841 C CA . VAL A 1 107 ? 3.586 -21.625 -15.961 1 95.94 107 VAL A CA 1
ATOM 842 C C . VAL A 1 107 ? 4.98 -21.875 -16.531 1 95.94 107 VAL A C 1
ATOM 844 O O . VAL A 1 107 ? 5.207 -22.875 -17.219 1 95.94 107 VAL A O 1
ATOM 847 N N . PRO A 1 108 ? 5.887 -21.031 -16.312 1 95.69 108 PRO A N 1
ATOM 848 C CA . PRO A 1 108 ? 7.277 -21.281 -16.703 1 95.69 108 PRO A CA 1
ATOM 849 C C . PRO A 1 108 ? 7.934 -22.375 -15.844 1 95.69 108 PRO A C 1
ATOM 851 O O . PRO A 1 108 ? 8.195 -22.156 -14.656 1 95.69 108 PRO A O 1
ATOM 854 N N . GLU A 1 109 ? 8.336 -23.391 -16.375 1 91.12 109 GLU A N 1
ATOM 855 C CA . GLU A 1 109 ? 8.805 -24.578 -15.664 1 91.12 109 GLU A CA 1
ATOM 856 C C . GLU A 1 109 ? 10.086 -24.281 -14.891 1 91.12 109 GLU A C 1
ATOM 858 O O . GLU A 1 109 ? 10.391 -24.938 -13.898 1 91.12 109 GLU A O 1
ATOM 863 N N . GLN A 1 110 ? 10.812 -23.344 -15.375 1 91.44 110 GLN A N 1
ATOM 864 C CA . GLN A 1 110 ? 12.07 -23.016 -14.711 1 91.44 110 GLN A CA 1
ATOM 865 C C . GLN A 1 110 ? 11.82 -22.328 -13.375 1 91.44 110 GLN A C 1
ATOM 867 O O . GLN A 1 110 ? 12.633 -22.422 -12.453 1 91.44 110 GLN A O 1
ATOM 872 N N . GLU A 1 111 ? 10.664 -21.75 -13.219 1 93 111 GLU A N 1
ATOM 873 C CA . GLU A 1 111 ? 10.375 -20.938 -12.039 1 93 111 GLU A CA 1
ATOM 874 C C . GLU A 1 111 ? 9.281 -21.578 -11.188 1 93 111 GLU A C 1
ATOM 876 O O . GLU A 1 111 ? 9.258 -21.406 -9.969 1 93 111 GLU A O 1
ATOM 881 N N . LEU A 1 112 ? 8.438 -22.281 -11.852 1 95.5 112 LEU A N 1
ATOM 882 C CA . LEU A 1 112 ? 7.27 -22.844 -11.18 1 95.5 112 LEU A CA 1
ATOM 883 C C . LEU A 1 112 ? 7.113 -24.328 -11.523 1 95.5 112 LEU A C 1
ATOM 885 O O . LEU A 1 112 ? 7.336 -24.734 -12.672 1 95.5 112 LEU A O 1
ATOM 889 N N . HIS A 1 113 ? 6.699 -25.109 -10.461 1 95.06 113 HIS A N 1
ATOM 890 C CA . HIS A 1 113 ? 6.531 -26.547 -10.641 1 95.06 113 HIS A CA 1
ATOM 891 C C . HIS A 1 113 ? 5.102 -26.906 -11.031 1 95.06 113 HIS A C 1
ATOM 893 O O . HIS A 1 113 ? 4.805 -28.047 -11.383 1 95.06 113 HIS A O 1
ATOM 899 N N . GLY A 1 114 ? 4.242 -25.938 -10.883 1 95.5 114 GLY A N 1
ATOM 900 C CA . GLY A 1 114 ? 2.85 -26.203 -11.203 1 95.5 114 GLY A CA 1
ATOM 901 C C . GLY A 1 114 ? 1.912 -25.078 -10.789 1 95.5 114 GLY A C 1
ATOM 902 O O . GLY A 1 114 ? 2.361 -24 -10.43 1 95.5 114 GLY A O 1
ATOM 903 N N . TRP A 1 115 ? 0.646 -25.391 -11.062 1 97.12 115 TRP A N 1
ATOM 904 C CA . TRP A 1 115 ? -0.44 -24.484 -10.703 1 97.12 115 TRP A CA 1
ATOM 905 C C . TRP A 1 115 ? -1.72 -25.25 -10.406 1 97.12 115 TRP A C 1
ATOM 907 O O . TRP A 1 115 ? -1.818 -26.453 -10.711 1 97.12 115 TRP A O 1
ATOM 917 N N . GLY A 1 116 ? -2.639 -24.594 -9.734 1 97.44 116 GLY A N 1
ATOM 918 C CA . GLY A 1 116 ? -3.918 -25.219 -9.43 1 97.44 116 GLY A CA 1
ATOM 919 C C . GLY A 1 116 ? -4.949 -24.234 -8.906 1 97.44 116 GLY A C 1
ATOM 920 O O . GLY A 1 116 ? -4.605 -23.125 -8.469 1 97.44 116 GLY A O 1
ATOM 921 N N . TRP A 1 117 ? -6.172 -24.609 -9.078 1 98.12 117 TRP A N 1
ATOM 922 C CA . TRP A 1 117 ? -7.285 -23.922 -8.438 1 98.12 117 TRP A CA 1
ATOM 923 C C . TRP A 1 117 ? -7.629 -24.562 -7.098 1 98.12 117 TRP A C 1
ATOM 925 O O . TRP A 1 117 ? -7.957 -25.75 -7.035 1 98.12 117 TRP A O 1
ATOM 935 N N . PHE A 1 118 ? -7.574 -23.734 -6.02 1 98.25 118 PHE A N 1
ATOM 936 C CA . PHE A 1 118 ? -7.773 -24.25 -4.672 1 98.25 118 PHE A CA 1
ATOM 937 C C . PHE A 1 118 ? -8.914 -23.531 -3.975 1 98.25 118 PHE A C 1
ATOM 939 O O . PHE A 1 118 ? -9.109 -22.328 -4.172 1 98.25 118 PHE A O 1
ATOM 946 N N . ALA A 1 119 ? -9.648 -24.312 -3.145 1 98.38 119 ALA A N 1
ATOM 947 C CA . ALA A 1 119 ? -10.445 -23.625 -2.135 1 98.38 119 ALA A CA 1
ATOM 948 C C . ALA A 1 119 ? -9.562 -22.781 -1.229 1 98.38 119 ALA A C 1
ATOM 950 O O . ALA A 1 119 ? -8.461 -23.188 -0.858 1 98.38 119 ALA A O 1
ATOM 951 N N . PRO A 1 120 ? -10.055 -21.578 -0.871 1 98 120 PRO A N 1
ATOM 952 C CA . PRO A 1 120 ? -9.219 -20.703 -0.056 1 98 120 PRO A CA 1
ATOM 953 C C . PRO A 1 120 ? -8.641 -21.406 1.173 1 98 120 PRO A C 1
ATOM 955 O O . PRO A 1 120 ? -7.457 -21.266 1.471 1 98 120 PRO A O 1
ATOM 958 N N . GLU A 1 121 ? -9.43 -22.141 1.856 1 97.25 121 GLU A N 1
ATOM 959 C CA . GLU A 1 121 ? -8.961 -22.812 3.062 1 97.25 121 GLU A CA 1
ATOM 960 C C . GLU A 1 121 ? -7.859 -23.828 2.74 1 97.25 121 GLU A C 1
ATOM 962 O O . GLU A 1 121 ? -6.902 -23.969 3.506 1 97.25 121 GLU A O 1
ATOM 967 N N . ALA A 1 122 ? -8.008 -24.562 1.683 1 97.75 122 ALA A N 1
ATOM 968 C CA . ALA A 1 122 ? -6.984 -25.516 1.253 1 97.75 122 ALA A CA 1
ATOM 969 C C . ALA A 1 122 ? -5.695 -24.797 0.875 1 97.75 122 ALA A C 1
ATOM 971 O O . ALA A 1 122 ? -4.602 -25.25 1.194 1 97.75 122 ALA A O 1
ATOM 972 N N . GLY A 1 123 ? -5.824 -23.672 0.163 1 97.12 123 GLY A N 1
ATOM 973 C CA . GLY A 1 123 ? -4.656 -22.875 -0.188 1 97.12 123 GLY A CA 1
ATOM 974 C C . GLY A 1 123 ? -3.863 -22.406 1.021 1 97.12 123 GLY A C 1
ATOM 975 O O . GLY A 1 123 ? -2.633 -22.453 1.017 1 97.12 123 GLY A O 1
ATOM 976 N N . LEU A 1 124 ? -4.594 -21.969 2.035 1 96.56 124 LEU A N 1
ATOM 977 C CA . LEU A 1 124 ? -3.947 -21.484 3.254 1 96.56 124 LEU A CA 1
ATOM 978 C C . LEU A 1 124 ? -3.066 -22.578 3.863 1 96.56 124 LEU A C 1
ATOM 980 O O . LEU A 1 124 ? -1.972 -22.297 4.352 1 96.56 124 LEU A O 1
ATOM 984 N N . ALA A 1 125 ? -3.486 -23.812 3.775 1 95.56 125 ALA A N 1
ATOM 985 C CA . ALA A 1 125 ? -2.795 -24.938 4.395 1 95.56 125 ALA A CA 1
ATOM 986 C C . ALA A 1 125 ? -1.502 -25.266 3.65 1 95.56 125 ALA A C 1
ATOM 988 O O . ALA A 1 125 ? -0.629 -25.953 4.184 1 95.56 125 ALA A O 1
ATOM 989 N N . LEU A 1 126 ? -1.317 -24.781 2.467 1 94.94 126 LEU A N 1
ATOM 990 C CA . LEU A 1 126 ? -0.19 -25.125 1.608 1 94.94 126 LEU A CA 1
ATOM 991 C C . LEU A 1 126 ? 0.891 -24.047 1.667 1 94.94 126 LEU A C 1
ATOM 993 O O . LEU A 1 126 ? 1.966 -24.219 1.087 1 94.94 126 LEU A O 1
ATOM 997 N N . MET A 1 127 ? 0.669 -22.984 2.391 1 94.69 127 MET A N 1
ATOM 998 C CA . MET A 1 127 ? 1.54 -21.812 2.336 1 94.69 127 MET A CA 1
ATOM 999 C C . MET A 1 127 ? 2.441 -21.75 3.564 1 94.69 127 MET A C 1
ATOM 1001 O O . MET A 1 127 ? 2.076 -22.234 4.633 1 94.69 127 MET A O 1
ATOM 1005 N N . ASP A 1 128 ? 3.629 -21.188 3.32 1 92.19 128 ASP A N 1
ATOM 1006 C CA . ASP A 1 128 ? 4.418 -20.844 4.496 1 92.19 128 ASP A CA 1
ATOM 1007 C C . ASP A 1 128 ? 3.768 -19.703 5.277 1 92.19 128 ASP A C 1
ATOM 1009 O O . ASP A 1 128 ? 2.768 -19.141 4.832 1 92.19 128 ASP A O 1
ATOM 1013 N N . ALA A 1 129 ? 4.285 -19.391 6.445 1 91.75 129 ALA A N 1
ATOM 1014 C CA . ALA A 1 129 ? 3.648 -18.469 7.379 1 91.75 129 ALA A CA 1
ATOM 1015 C C . ALA A 1 129 ? 3.498 -17.078 6.766 1 91.75 129 ALA A C 1
ATOM 1017 O O . ALA A 1 129 ? 2.463 -16.438 6.926 1 91.75 129 ALA A O 1
ATOM 1018 N N . THR A 1 130 ? 4.516 -16.578 6.086 1 93.38 130 THR A N 1
ATOM 1019 C CA . THR A 1 130 ? 4.504 -15.234 5.512 1 93.38 130 THR A CA 1
ATOM 1020 C C . THR A 1 130 ? 3.434 -15.117 4.43 1 93.38 130 THR A C 1
ATOM 1022 O O . THR A 1 130 ? 2.59 -14.227 4.48 1 93.38 130 THR A O 1
ATOM 1025 N N . ASN A 1 131 ? 3.406 -16.016 3.562 1 95.25 131 ASN A N 1
ATOM 1026 C CA . ASN A 1 131 ? 2.443 -16 2.467 1 95.25 131 ASN A CA 1
ATOM 1027 C C . ASN A 1 131 ? 1.03 -16.297 2.959 1 95.25 131 ASN A C 1
ATOM 1029 O O . ASN A 1 131 ? 0.057 -15.773 2.414 1 95.25 131 ASN A O 1
ATOM 1033 N N . ARG A 1 132 ? 0.999 -17.125 3.996 1 96.19 132 ARG A N 1
ATOM 1034 C CA . ARG A 1 132 ? -0.3 -17.469 4.57 1 96.19 132 ARG A CA 1
ATOM 1035 C C . ARG A 1 132 ? -1.02 -16.219 5.07 1 96.19 132 ARG A C 1
ATOM 1037 O O . ARG A 1 132 ? -2.219 -16.047 4.844 1 96.19 132 ARG A O 1
ATOM 1044 N N . VAL A 1 133 ? -0.336 -15.391 5.734 1 96.75 133 VAL A N 1
ATOM 1045 C CA . VAL A 1 133 ? -0.921 -14.172 6.289 1 96.75 133 VAL A CA 1
ATOM 1046 C C . VAL A 1 133 ? -1.398 -13.266 5.156 1 96.75 133 VAL A C 1
ATOM 1048 O O . VAL A 1 133 ? -2.521 -12.758 5.191 1 96.75 133 VAL A O 1
ATOM 1051 N N . LEU A 1 134 ? -0.557 -13.07 4.164 1 97.31 134 LEU A N 1
ATOM 1052 C CA . LEU A 1 134 ? -0.913 -12.227 3.029 1 97.31 134 LEU A CA 1
ATOM 1053 C C . LEU A 1 134 ? -2.115 -12.797 2.285 1 97.31 134 LEU A C 1
ATOM 1055 O O . LEU A 1 134 ? -3.045 -12.062 1.943 1 97.31 134 LEU A O 1
ATOM 1059 N N . PHE A 1 135 ? -2.102 -14.07 2.102 1 98.06 135 PHE A N 1
ATOM 1060 C CA . PHE A 1 135 ? -3.186 -14.742 1.391 1 98.06 135 PHE A CA 1
ATOM 1061 C C . PHE A 1 135 ? -4.48 -14.664 2.188 1 98.06 135 PHE A C 1
ATOM 1063 O O . PHE A 1 135 ? -5.543 -14.375 1.629 1 98.06 135 PHE A O 1
ATOM 1070 N N . ALA A 1 136 ? -4.41 -14.891 3.453 1 98 136 ALA A N 1
ATOM 1071 C CA . ALA A 1 136 ? -5.594 -14.805 4.305 1 98 136 ALA A CA 1
ATOM 1072 C C . ALA A 1 136 ? -6.199 -13.406 4.258 1 98 136 ALA A C 1
ATOM 1074 O O . ALA A 1 136 ? -7.422 -13.25 4.211 1 98 136 ALA A O 1
ATOM 1075 N N . ALA A 1 137 ? -5.348 -12.453 4.281 1 97.38 137 ALA A N 1
ATOM 1076 C CA . ALA A 1 137 ? -5.801 -11.07 4.195 1 97.38 137 ALA A CA 1
ATOM 1077 C C . ALA A 1 137 ? -6.52 -10.805 2.873 1 97.38 137 ALA A C 1
ATOM 1079 O O . ALA A 1 137 ? -7.559 -10.148 2.846 1 97.38 137 ALA A O 1
ATOM 1080 N N . ALA A 1 138 ? -5.957 -11.305 1.784 1 97.94 138 ALA A N 1
ATOM 1081 C CA . ALA A 1 138 ? -6.562 -11.117 0.467 1 97.94 138 ALA A CA 1
ATOM 1082 C C . ALA A 1 138 ? -7.914 -11.82 0.384 1 97.94 138 ALA A C 1
ATOM 1084 O O . ALA A 1 138 ? -8.875 -11.273 -0.166 1 97.94 138 ALA A O 1
ATOM 1085 N N . VAL A 1 139 ? -7.969 -12.992 0.935 1 97.75 139 VAL A N 1
ATOM 1086 C CA . VAL A 1 139 ? -9.219 -13.758 0.949 1 97.75 139 VAL A CA 1
ATOM 1087 C C . VAL A 1 139 ? -10.289 -12.984 1.717 1 97.75 139 VAL A C 1
ATOM 1089 O O . VAL A 1 139 ? -11.414 -12.828 1.237 1 97.75 139 VAL A O 1
ATOM 1092 N N . GLN A 1 140 ? -9.898 -12.539 2.875 1 96.19 140 GLN A N 1
ATOM 1093 C CA . GLN A 1 140 ? -10.836 -11.789 3.699 1 96.19 140 GLN A CA 1
ATOM 1094 C C . GLN A 1 140 ? -11.328 -10.531 2.973 1 96.19 140 GLN A C 1
ATOM 1096 O O . GLN A 1 140 ? -12.523 -10.234 2.969 1 96.19 140 GLN A O 1
ATOM 1101 N N . ALA A 1 141 ? -10.453 -9.859 2.389 1 96.25 141 ALA A N 1
ATOM 1102 C CA . ALA A 1 141 ? -10.789 -8.617 1.687 1 96.25 141 ALA A CA 1
ATOM 1103 C C . ALA A 1 141 ? -11.688 -8.898 0.489 1 96.25 141 ALA A C 1
ATOM 1105 O O . ALA A 1 141 ? -12.617 -8.133 0.215 1 96.25 141 ALA A O 1
ATOM 1106 N N . ALA A 1 142 ? -11.383 -9.922 -0.248 1 95.31 142 ALA A N 1
ATOM 1107 C CA . ALA A 1 142 ? -12.188 -10.297 -1.404 1 95.31 142 ALA A CA 1
ATOM 1108 C C . ALA A 1 142 ? -13.641 -10.562 -1 1 95.31 142 ALA A C 1
ATOM 1110 O O . ALA A 1 142 ? -14.562 -10.227 -1.744 1 95.31 142 ALA A O 1
ATOM 1111 N N . GLN A 1 143 ? -13.805 -11.078 0.159 1 93 143 GLN A N 1
ATOM 1112 C CA . GLN A 1 143 ? -15.133 -11.438 0.647 1 93 143 GLN A CA 1
ATOM 1113 C C . GLN A 1 143 ? -15.859 -10.211 1.206 1 93 143 GLN A C 1
ATOM 1115 O O . GLN A 1 143 ? -17.062 -10.062 1.016 1 93 143 GLN A O 1
ATOM 1120 N N . SER A 1 144 ? -15.156 -9.305 1.857 1 90.31 144 SER A N 1
ATOM 1121 C CA . SER A 1 144 ? -15.781 -8.203 2.59 1 90.31 144 SER A CA 1
ATOM 1122 C C . SER A 1 144 ? -15.875 -6.949 1.731 1 90.31 144 SER A C 1
ATOM 1124 O O . SER A 1 144 ? -16.578 -6.004 2.078 1 90.31 144 SER A O 1
ATOM 1126 N N . GLY A 1 145 ? -15.156 -6.934 0.67 1 87.69 145 GLY A N 1
ATOM 1127 C CA . GLY A 1 145 ? -15.117 -5.734 -0.153 1 87.69 145 GLY A CA 1
ATOM 1128 C C . GLY A 1 145 ? -14.234 -4.645 0.417 1 87.69 145 GLY A C 1
ATOM 1129 O O . GLY A 1 145 ? -14.344 -3.479 0.032 1 87.69 145 GLY A O 1
ATOM 1130 N N . THR A 1 146 ? -13.391 -5.027 1.349 1 90.38 146 THR A N 1
ATOM 1131 C CA . THR A 1 146 ? -12.492 -4.09 2.01 1 90.38 146 THR A CA 1
ATOM 1132 C C . THR A 1 146 ? -11.055 -4.305 1.549 1 90.38 146 THR A C 1
ATOM 1134 O O . THR A 1 146 ? -10.812 -4.855 0.47 1 90.38 146 THR A O 1
ATOM 1137 N N . CYS A 1 147 ? -10.109 -3.732 2.213 1 95.44 147 CYS A N 1
ATOM 1138 C CA . CYS A 1 147 ? -8.672 -3.943 2.064 1 95.44 147 CYS A CA 1
ATOM 1139 C C . CYS A 1 147 ? -8.016 -4.207 3.416 1 95.44 147 CYS A C 1
ATOM 1141 O O . CYS A 1 147 ? -8.352 -3.559 4.41 1 95.44 147 CYS A O 1
ATOM 1143 N N . CYS A 1 148 ? -7.105 -5.082 3.379 1 95.19 148 CYS A N 1
ATOM 1144 C CA . CYS A 1 148 ? -6.422 -5.426 4.621 1 95.19 148 CYS A CA 1
ATOM 1145 C C . CYS A 1 148 ? -4.969 -4.957 4.594 1 95.19 148 CYS A C 1
ATOM 1147 O O . CYS A 1 148 ? -4.285 -5.109 3.582 1 95.19 148 CYS A O 1
ATOM 1149 N N . TYR A 1 149 ? -4.562 -4.328 5.625 1 97.25 149 TYR A N 1
ATOM 1150 C CA . TYR A 1 149 ? -3.152 -4.027 5.859 1 97.25 149 TYR A CA 1
ATOM 1151 C C . TYR A 1 149 ? -2.604 -4.855 7.016 1 97.25 149 TYR A C 1
ATOM 1153 O O . TYR A 1 149 ? -3.143 -4.816 8.125 1 97.25 149 TYR A O 1
ATOM 1161 N N . VAL A 1 150 ? -1.527 -5.582 6.77 1 96.94 150 VAL A N 1
ATOM 1162 C CA . VAL A 1 150 ? -0.969 -6.438 7.812 1 96.94 150 VAL A CA 1
ATOM 1163 C C . VAL A 1 150 ? 0.537 -6.211 7.918 1 96.94 150 VAL A C 1
ATOM 1165 O O . VAL A 1 150 ? 1.186 -5.84 6.938 1 96.94 150 VAL A O 1
ATOM 1168 N N . GLU A 1 151 ? 0.993 -6.367 9.156 1 96.25 151 GLU A N 1
ATOM 1169 C CA . GLU A 1 151 ? 2.426 -6.238 9.406 1 96.25 151 GLU A CA 1
ATOM 1170 C C . GLU A 1 151 ? 3.029 -7.566 9.859 1 96.25 151 GLU A C 1
ATOM 1172 O O . GLU A 1 151 ? 2.518 -8.203 10.781 1 96.25 151 GLU A O 1
ATOM 1177 N N . ASP A 1 152 ? 4.043 -7.879 9.102 1 94.38 152 ASP A N 1
ATOM 1178 C CA . ASP A 1 152 ? 4.758 -9.109 9.414 1 94.38 152 ASP A CA 1
ATOM 1179 C C . ASP A 1 152 ? 3.809 -10.305 9.453 1 94.38 152 ASP A C 1
ATOM 1181 O O . ASP A 1 152 ? 2.979 -10.477 8.555 1 94.38 152 ASP A O 1
ATOM 1185 N N . CYS A 1 153 ? 3.908 -11.203 10.219 1 83.38 153 CYS A N 1
ATOM 1186 C CA . CYS A 1 153 ? 3.018 -12.359 10.297 1 83.38 153 CYS A CA 1
ATOM 1187 C C . CYS A 1 153 ? 1.956 -12.156 11.367 1 83.38 153 CYS A C 1
ATOM 1189 O O . CYS A 1 153 ? 1.438 -13.125 11.922 1 83.38 153 CYS A O 1
ATOM 1191 N N . GLU A 1 154 ? 1.82 -10.867 11.719 1 73.12 154 GLU A N 1
ATOM 1192 C CA . GLU A 1 154 ? 0.787 -10.539 12.695 1 73.12 154 GLU A CA 1
ATOM 1193 C C . GLU A 1 154 ? -0.481 -10.031 12.008 1 73.12 154 GLU A C 1
ATOM 1195 O O . GLU A 1 154 ? -0.41 -9.266 11.047 1 73.12 154 GLU A O 1
ATOM 1200 N N . ARG A 1 155 ? -1.601 -10.734 12.258 1 66.44 155 ARG A N 1
ATOM 1201 C CA . ARG A 1 155 ? -2.844 -10.133 11.789 1 66.44 155 ARG A CA 1
ATOM 1202 C C . ARG A 1 155 ? -3.324 -9.047 12.75 1 66.44 155 ARG A C 1
ATOM 1204 O O . ARG A 1 155 ? -3.094 -9.141 13.961 1 66.44 155 ARG A O 1
ATOM 1211 N N . MET B 1 1 ? 24.938 3.199 -6.109 1 33.25 1 MET B N 1
ATOM 1212 C CA . MET B 1 1 ? 24.062 3.08 -7.281 1 33.25 1 MET B CA 1
ATOM 1213 C C . MET B 1 1 ? 22.609 2.975 -6.871 1 33.25 1 MET B C 1
ATOM 1215 O O . MET B 1 1 ? 22.25 2.178 -5.996 1 33.25 1 MET B O 1
ATOM 1219 N N . ARG B 1 2 ? 21.781 4.094 -6.934 1 45.91 2 ARG B N 1
ATOM 1220 C CA . ARG B 1 2 ? 20.344 4.137 -6.734 1 45.91 2 ARG B CA 1
ATOM 1221 C C . ARG B 1 2 ? 19.688 2.811 -7.121 1 45.91 2 ARG B C 1
ATOM 1223 O O . ARG B 1 2 ? 19.891 2.324 -8.242 1 45.91 2 ARG B O 1
ATOM 1230 N N . ARG B 1 3 ? 19.719 1.871 -6.266 1 57 3 ARG B N 1
ATOM 1231 C CA . ARG B 1 3 ? 19.125 0.634 -6.754 1 57 3 ARG B CA 1
ATOM 1232 C C . ARG B 1 3 ? 17.688 0.871 -7.23 1 57 3 ARG B C 1
ATOM 1234 O O . ARG B 1 3 ? 16.812 1.209 -6.434 1 57 3 ARG B O 1
ATOM 1241 N N . ALA B 1 4 ? 17.484 1.025 -8.469 1 63.59 4 ALA B N 1
ATOM 1242 C CA . ALA B 1 4 ? 16.312 1.404 -9.25 1 63.59 4 ALA B CA 1
ATOM 1243 C C . ALA B 1 4 ? 15.078 0.624 -8.797 1 63.59 4 ALA B C 1
ATOM 1245 O O . ALA B 1 4 ? 13.945 1.039 -9.055 1 63.59 4 ALA B O 1
ATOM 1246 N N . ASP B 1 5 ? 15.336 -0.358 -7.855 1 77.94 5 ASP B N 1
ATOM 1247 C CA . ASP B 1 5 ? 14.188 -1.182 -7.492 1 77.94 5 ASP B CA 1
ATOM 1248 C C . ASP B 1 5 ? 13.703 -0.86 -6.078 1 77.94 5 ASP B C 1
ATOM 1250 O O . ASP B 1 5 ? 13.039 -1.681 -5.441 1 77.94 5 ASP B O 1
ATOM 1254 N N . HIS B 1 6 ? 14.109 0.348 -5.621 1 88.88 6 HIS B N 1
ATOM 1255 C CA . HIS B 1 6 ? 13.688 0.774 -4.289 1 88.88 6 HIS B CA 1
ATOM 1256 C C . HIS B 1 6 ? 12.664 1.902 -4.375 1 88.88 6 HIS B C 1
ATOM 1258 O O . HIS B 1 6 ? 12.711 2.721 -5.297 1 88.88 6 HIS B O 1
ATOM 1264 N N . TYR B 1 7 ? 11.812 1.876 -3.412 1 93.62 7 TYR B N 1
ATOM 1265 C CA . TYR B 1 7 ? 10.727 2.844 -3.346 1 93.62 7 TYR B CA 1
ATOM 1266 C C . TYR B 1 7 ? 10.812 3.678 -2.074 1 93.62 7 TYR B C 1
ATOM 1268 O O . TYR B 1 7 ? 11.273 3.195 -1.038 1 93.62 7 TYR B O 1
ATOM 1276 N N . LEU B 1 8 ? 10.461 4.875 -2.213 1 93.88 8 LEU B N 1
ATOM 1277 C CA . LEU B 1 8 ? 10.18 5.672 -1.021 1 93.88 8 LEU B CA 1
ATOM 1278 C C . LEU B 1 8 ? 8.797 5.348 -0.465 1 93.88 8 LEU B C 1
ATOM 1280 O O . LEU B 1 8 ? 7.918 4.895 -1.202 1 93.88 8 LEU B O 1
ATOM 1284 N N . VAL B 1 9 ? 8.68 5.57 0.824 1 96.44 9 VAL B N 1
ATOM 1285 C CA . VAL B 1 9 ? 7.383 5.367 1.457 1 96.44 9 VAL B CA 1
ATOM 1286 C C . VAL B 1 9 ? 7.039 6.574 2.33 1 96.44 9 VAL B C 1
ATOM 1288 O O . VAL B 1 9 ? 7.902 7.105 3.031 1 96.44 9 VAL B O 1
ATOM 1291 N N . GLY B 1 10 ? 5.848 7.039 2.197 1 97 10 GLY B N 1
ATOM 1292 C CA . GLY B 1 10 ? 5.23 7.992 3.107 1 97 10 GLY B CA 1
ATOM 1293 C C . GLY B 1 10 ? 3.887 7.531 3.637 1 97 10 GLY B C 1
ATOM 1294 O O . GLY B 1 10 ? 3.26 6.641 3.062 1 97 10 GLY B O 1
ATOM 1295 N N . ALA B 1 11 ? 3.504 8.125 4.695 1 98.38 11 ALA B N 1
ATOM 1296 C CA . ALA B 1 11 ? 2.211 7.766 5.27 1 98.38 11 ALA B CA 1
ATOM 1297 C C . ALA B 1 11 ? 1.598 8.945 6.02 1 98.38 11 ALA B C 1
ATOM 1299 O O . ALA B 1 11 ? 2.318 9.805 6.535 1 98.38 11 ALA B O 1
ATOM 1300 N N . GLY B 1 12 ? 0.325 8.961 5.992 1 98.31 12 GLY B N 1
ATOM 1301 C CA . GLY B 1 12 ? -0.44 9.961 6.73 1 98.31 12 GLY B CA 1
ATOM 1302 C C . GLY B 1 12 ? -1.713 9.398 7.336 1 98.31 12 GLY B C 1
ATOM 1303 O O . GLY B 1 12 ? -1.959 8.195 7.281 1 98.31 12 GLY B O 1
ATOM 1304 N N . VAL B 1 13 ? -2.443 10.297 7.965 1 98.75 13 VAL B N 1
ATOM 1305 C CA . VAL B 1 13 ? -3.658 9.875 8.656 1 98.75 13 VAL B CA 1
ATOM 1306 C C . VAL B 1 13 ? -4.832 10.75 8.211 1 98.75 13 VAL B C 1
ATOM 1308 O O . VAL B 1 13 ? -4.672 11.945 7.977 1 98.75 13 VAL B O 1
ATOM 1311 N N . TYR B 1 14 ? -5.906 10.109 8.055 1 98.62 14 TYR B N 1
ATOM 1312 C CA . TYR B 1 14 ? -7.219 10.711 7.855 1 98.62 14 TYR B CA 1
ATOM 1313 C C . TYR B 1 14 ? -8 10.766 9.164 1 98.62 14 TYR B C 1
ATOM 1315 O O . TYR B 1 14 ? -8.422 9.727 9.68 1 98.62 14 TYR B O 1
ATOM 1323 N N . ILE B 1 15 ? -8.109 11.914 9.719 1 98.25 15 ILE B N 1
ATOM 1324 C CA . ILE B 1 15 ? -8.82 12.117 10.984 1 98.25 15 ILE B CA 1
ATOM 1325 C C . ILE B 1 15 ? -10.141 12.828 10.719 1 98.25 15 ILE B C 1
ATOM 1327 O O . ILE B 1 15 ? -10.156 13.992 10.305 1 98.25 15 ILE B O 1
ATOM 1331 N N . GLN B 1 16 ? -11.18 12.172 10.984 1 97.25 16 GLN B N 1
ATOM 1332 C CA . GLN B 1 16 ? -12.508 12.727 10.727 1 97.25 16 GLN B CA 1
ATOM 1333 C C . GLN B 1 16 ? -13.336 12.789 12.008 1 97.25 16 GLN B C 1
ATOM 1335 O O . GLN B 1 16 ? -13.469 11.789 12.719 1 97.25 16 GLN B O 1
ATOM 1340 N N . ARG B 1 17 ? -13.875 13.953 12.234 1 95.62 17 ARG B N 1
ATOM 1341 C CA . ARG B 1 17 ? -14.758 14.156 13.375 1 95.62 17 ARG B CA 1
ATOM 1342 C C . ARG B 1 17 ? -16.141 13.57 13.109 1 95.62 17 ARG B C 1
ATOM 1344 O O . ARG B 1 17 ? -16.453 13.203 11.977 1 95.62 17 ARG B O 1
ATOM 1351 N N . ALA B 1 18 ? -16.891 13.602 14.219 1 92 18 ALA B N 1
ATOM 1352 C CA . ALA B 1 18 ? -18.25 13.055 14.148 1 92 18 ALA B CA 1
ATOM 1353 C C . ALA B 1 18 ? -19.109 13.867 13.188 1 92 18 ALA B C 1
ATOM 1355 O O . ALA B 1 18 ? -20.031 13.336 12.555 1 92 18 ALA B O 1
ATOM 1356 N N . ASP B 1 19 ? -18.859 15.094 13.023 1 94.94 19 ASP B N 1
ATOM 1357 C CA . ASP B 1 19 ? -19.656 15.953 12.164 1 94.94 19 ASP B CA 1
ATOM 1358 C C . ASP B 1 19 ? -19.203 15.852 10.711 1 94.94 19 ASP B C 1
ATOM 1360 O O . ASP B 1 19 ? -19.688 16.594 9.844 1 94.94 19 ASP B O 1
ATOM 1364 N N . GLY B 1 20 ? -18.219 15.047 10.422 1 96.12 20 GLY B N 1
ATOM 1365 C CA . GLY B 1 20 ? -17.781 14.781 9.055 1 96.12 20 GLY B CA 1
ATOM 1366 C C . GLY B 1 20 ? -16.578 15.602 8.648 1 96.12 20 GLY B C 1
ATOM 1367 O O . GLY B 1 20 ? -15.977 15.352 7.598 1 96.12 20 GLY B O 1
ATOM 1368 N N . ARG B 1 21 ? -16.203 16.578 9.406 1 98 21 ARG B N 1
ATOM 1369 C CA . ARG B 1 21 ? -15.062 17.422 9.055 1 98 21 ARG B CA 1
ATOM 1370 C C . ARG B 1 21 ? -13.75 16.688 9.266 1 98 21 ARG B C 1
ATOM 1372 O O . ARG B 1 21 ? -13.648 15.828 10.156 1 98 21 ARG B O 1
ATOM 1379 N N . VAL B 1 22 ? -12.805 17.047 8.453 1 98.5 22 VAL B N 1
ATOM 1380 C CA . VAL B 1 22 ? -11.516 16.344 8.445 1 98.5 22 VAL B CA 1
ATOM 1381 C C . VAL B 1 22 ? -10.406 17.312 8.844 1 98.5 22 VAL B C 1
ATOM 1383 O O . VAL B 1 22 ? -10.414 18.484 8.438 1 98.5 22 VAL B O 1
ATOM 1386 N N . LEU B 1 23 ? -9.438 16.797 9.633 1 98.5 23 LEU B N 1
ATOM 1387 C CA . LEU B 1 23 ? -8.312 17.625 10.062 1 98.5 23 LEU B CA 1
ATOM 1388 C C . LEU B 1 23 ? -7.285 17.766 8.945 1 98.5 23 LEU B C 1
ATOM 1390 O O . LEU B 1 23 ? -6.832 16.766 8.383 1 98.5 23 LEU B O 1
ATOM 1394 N N . LEU B 1 24 ? -6.973 18.953 8.617 1 98.56 24 LEU B N 1
ATOM 1395 C CA . LEU B 1 24 ? -5.883 19.266 7.703 1 98.56 24 LEU B CA 1
ATOM 1396 C C . LEU B 1 24 ? -4.863 20.188 8.359 1 98.56 24 LEU B C 1
ATOM 1398 O O . LEU B 1 24 ? -5.203 20.938 9.281 1 98.56 24 LEU B O 1
ATOM 1402 N N . VAL B 1 25 ? -3.66 20.078 7.91 1 98.25 25 VAL B N 1
ATOM 1403 C CA . VAL B 1 25 ? -2.592 20.969 8.375 1 98.25 25 VAL B CA 1
ATOM 1404 C C . VAL B 1 25 ? -2.059 21.781 7.203 1 98.25 25 VAL B C 1
ATOM 1406 O O . VAL B 1 25 ? -2.125 21.344 6.051 1 98.25 25 VAL B O 1
ATOM 1409 N N . HIS B 1 26 ? -1.626 22.938 7.543 1 97.06 26 HIS B N 1
ATOM 1410 C CA . HIS B 1 26 ? -1.128 23.891 6.559 1 97.06 26 HIS B CA 1
ATOM 1411 C C . HIS B 1 26 ? 0.395 23.859 6.477 1 97.06 26 HIS B C 1
ATOM 1413 O O . HIS B 1 26 ? 1.08 24.375 7.355 1 97.06 26 HIS B O 1
ATOM 1419 N N . HIS B 1 27 ? 0.877 23.297 5.406 1 92.75 27 HIS B N 1
ATOM 1420 C CA . HIS B 1 27 ? 2.311 23.078 5.262 1 92.75 27 HIS B CA 1
ATOM 1421 C C . HIS B 1 27 ? 3.045 24.391 4.98 1 92.75 27 HIS B C 1
ATOM 1423 O O . HIS B 1 27 ? 2.766 25.062 3.984 1 92.75 27 HIS B O 1
ATOM 1429 N N . ALA B 1 28 ? 4.051 24.672 5.738 1 90.19 28 ALA B N 1
ATOM 1430 C CA . ALA B 1 28 ? 4.719 25.969 5.695 1 90.19 28 ALA B CA 1
ATOM 1431 C C . ALA B 1 28 ? 5.535 26.125 4.414 1 90.19 28 ALA B C 1
ATOM 1433 O O . ALA B 1 28 ? 5.555 27.203 3.811 1 90.19 28 ALA B O 1
ATOM 1434 N N . LYS B 1 29 ? 6.125 25.125 4 1 86.06 29 LYS B N 1
ATOM 1435 C CA . LYS B 1 29 ? 7.02 25.203 2.85 1 86.06 29 LYS B CA 1
ATOM 1436 C C . LYS B 1 29 ? 6.23 25.25 1.544 1 86.06 29 LYS B C 1
ATOM 1438 O O . LYS B 1 29 ? 6.523 26.062 0.662 1 86.06 29 LYS B O 1
ATOM 1443 N N . THR B 1 30 ? 5.293 24.422 1.441 1 85.31 30 THR B N 1
ATOM 1444 C CA . THR B 1 30 ? 4.574 24.312 0.177 1 85.31 30 THR B CA 1
ATOM 1445 C C . THR B 1 30 ? 3.371 25.25 0.153 1 85.31 30 THR B C 1
ATOM 1447 O O . THR B 1 30 ? 2.842 25.562 -0.915 1 85.31 30 THR B O 1
ATOM 1450 N N . GLY B 1 31 ? 2.881 25.656 1.292 1 87.81 31 GLY B N 1
ATOM 1451 C CA . GLY B 1 31 ? 1.687 26.469 1.39 1 87.81 31 GLY B CA 1
ATOM 1452 C C . GLY B 1 31 ? 0.406 25.703 1.149 1 87.81 31 GLY B C 1
ATOM 1453 O O . GLY B 1 31 ? -0.676 26.281 1.068 1 87.81 31 GLY B O 1
ATOM 1454 N N . ALA B 1 32 ? 0.494 24.469 0.979 1 91.25 32 ALA B N 1
ATOM 1455 C CA . ALA B 1 32 ? -0.677 23.641 0.706 1 91.25 32 ALA B CA 1
ATOM 1456 C C . ALA B 1 32 ? -1.25 23.047 1.995 1 91.25 32 ALA B C 1
ATOM 1458 O O . ALA B 1 32 ? -0.529 22.891 2.982 1 91.25 32 ALA B O 1
ATOM 1459 N N . TRP B 1 33 ? -2.551 22.875 1.964 1 96.69 33 TRP B N 1
ATOM 1460 C CA . TRP B 1 33 ? -3.203 22.094 3.012 1 96.69 33 TRP B CA 1
ATOM 1461 C C . TRP B 1 33 ? -3.17 20.609 2.684 1 96.69 33 TRP B C 1
ATOM 1463 O O . TRP B 1 33 ? -3.4 20.203 1.537 1 96.69 33 TRP B O 1
ATOM 1473 N N . VAL B 1 34 ? -2.846 19.844 3.672 1 97.25 34 VAL B N 1
ATOM 1474 C CA . VAL B 1 34 ? -2.695 18.406 3.455 1 97.25 34 VAL B CA 1
ATOM 1475 C C . VAL B 1 34 ? -3.154 17.641 4.695 1 97.25 34 VAL B C 1
ATOM 1477 O O . VAL B 1 34 ? -3.357 18.25 5.758 1 97.25 34 VAL B O 1
ATOM 1480 N N . ILE B 1 35 ? -3.375 16.344 4.523 1 98.12 35 ILE B N 1
ATOM 1481 C CA . ILE B 1 35 ? -3.566 15.516 5.703 1 98.12 35 ILE B CA 1
ATOM 1482 C C . ILE B 1 35 ? -2.26 15.422 6.488 1 98.12 35 ILE B C 1
ATOM 1484 O O . ILE B 1 35 ? -1.174 15.484 5.906 1 98.12 35 ILE B O 1
ATOM 1488 N N . PRO B 1 36 ? -2.342 15.258 7.801 1 98.12 36 PRO B N 1
ATOM 1489 C CA . PRO B 1 36 ? -1.103 15.023 8.547 1 98.12 36 PRO B CA 1
ATOM 1490 C C . PRO B 1 36 ? -0.353 13.781 8.062 1 98.12 36 PRO B C 1
ATOM 1492 O O . PRO B 1 36 ? -0.957 12.727 7.891 1 98.12 36 PRO B O 1
ATOM 1495 N N . GLY B 1 37 ? 0.872 13.867 7.848 1 97.69 37 GLY B N 1
ATOM 1496 C CA . GLY B 1 37 ? 1.687 12.758 7.371 1 97.69 37 GLY B CA 1
ATOM 1497 C C . GLY B 1 37 ? 3.1 13.172 7.004 1 97.69 37 GLY B C 1
ATOM 1498 O O . GLY B 1 37 ? 3.488 14.32 7.211 1 97.69 37 GLY B O 1
ATOM 1499 N N . GLY B 1 38 ? 3.875 12.227 6.488 1 96.25 38 GLY B N 1
ATOM 1500 C CA . GLY B 1 38 ? 5.254 12.492 6.113 1 96.25 38 GLY B CA 1
ATOM 1501 C C . GLY B 1 38 ? 5.988 11.266 5.617 1 96.25 38 GLY B C 1
ATOM 1502 O O . GLY B 1 38 ? 5.367 10.25 5.301 1 96.25 38 GLY B O 1
ATOM 1503 N N . LYS B 1 39 ? 7.246 11.398 5.574 1 95.38 39 LYS B N 1
ATOM 1504 C CA . LYS B 1 39 ? 8.086 10.32 5.055 1 95.38 39 LYS B CA 1
ATOM 1505 C C . LYS B 1 39 ? 8.391 9.289 6.133 1 95.38 39 LYS B C 1
ATOM 1507 O O . LYS B 1 39 ? 8.648 9.641 7.285 1 95.38 39 LYS B O 1
ATOM 1512 N N . ALA B 1 40 ? 8.367 8.039 5.684 1 96.38 40 ALA B N 1
ATOM 1513 C CA . ALA B 1 40 ? 8.711 6.969 6.617 1 96.38 40 ALA B CA 1
ATOM 1514 C C . ALA B 1 40 ? 10.203 6.992 6.945 1 96.38 40 ALA B C 1
ATOM 1516 O O . ALA B 1 40 ? 11.039 7.219 6.062 1 96.38 40 ALA B O 1
ATOM 1517 N N . GLU B 1 41 ? 10.555 6.781 8.227 1 93.44 41 GLU B N 1
ATOM 1518 C CA . GLU B 1 41 ? 11.938 6.602 8.648 1 93.44 41 GLU B CA 1
ATOM 1519 C C . GLU B 1 41 ? 12.406 5.168 8.414 1 93.44 41 GLU B C 1
ATOM 1521 O O . GLU B 1 41 ? 11.594 4.273 8.172 1 93.44 41 GLU B O 1
ATOM 1526 N N . ALA B 1 42 ? 13.633 5.012 8.508 1 87.75 42 ALA B N 1
ATOM 1527 C CA . ALA B 1 42 ? 14.211 3.695 8.25 1 87.75 42 ALA B CA 1
ATOM 1528 C C . ALA B 1 42 ? 13.617 2.641 9.172 1 87.75 42 ALA B C 1
ATOM 1530 O O . ALA B 1 42 ? 13.57 2.826 10.391 1 87.75 42 ALA B O 1
ATOM 1531 N N . GLY B 1 43 ? 13.086 1.579 8.547 1 87 43 GLY B N 1
ATOM 1532 C CA . GLY B 1 43 ? 12.602 0.442 9.312 1 87 43 GLY B CA 1
ATOM 1533 C C . GLY B 1 43 ? 11.172 0.607 9.797 1 87 43 GLY B C 1
ATOM 1534 O O . GLY B 1 43 ? 10.586 -0.326 10.344 1 87 43 GLY B O 1
ATOM 1535 N N . GLU B 1 44 ? 10.617 1.744 9.609 1 93.94 44 GLU B N 1
ATOM 1536 C CA . GLU B 1 44 ? 9.242 2.002 10.023 1 93.94 44 GLU B CA 1
ATOM 1537 C C . GLU B 1 44 ? 8.25 1.409 9.031 1 93.94 44 GLU B C 1
ATOM 1539 O O . GLU B 1 44 ? 8.453 1.488 7.816 1 93.94 44 GLU B O 1
ATOM 1544 N N . SER B 1 45 ? 7.234 0.741 9.578 1 96.75 45 SER B N 1
ATOM 1545 C CA . SER B 1 45 ? 6.098 0.434 8.719 1 96.75 45 SER B CA 1
ATOM 1546 C C . SER B 1 45 ? 5.312 1.694 8.367 1 96.75 45 SER B C 1
ATOM 1548 O O . SER B 1 45 ? 5.414 2.709 9.055 1 96.75 45 SER B O 1
ATOM 1550 N N . PRO B 1 46 ? 4.559 1.644 7.297 1 97.75 46 PRO B N 1
ATOM 1551 C CA . PRO B 1 46 ? 3.676 2.771 6.992 1 97.75 46 PRO B CA 1
ATOM 1552 C C . PRO B 1 46 ? 2.76 3.135 8.156 1 97.75 46 PRO B C 1
ATOM 1554 O O . PRO B 1 46 ? 2.535 4.316 8.43 1 97.75 46 PRO B O 1
ATOM 1557 N N . ARG B 1 47 ? 2.264 2.145 8.844 1 97.88 47 ARG B N 1
ATOM 1558 C CA . ARG B 1 47 ? 1.379 2.377 9.984 1 97.88 47 ARG B CA 1
ATOM 1559 C C . ARG B 1 47 ? 2.111 3.105 11.109 1 97.88 47 ARG B C 1
ATOM 1561 O O . ARG B 1 47 ? 1.575 4.047 11.695 1 97.88 47 ARG B O 1
ATOM 1568 N N . GLN B 1 48 ? 3.301 2.637 11.383 1 97.06 48 GLN B N 1
ATOM 1569 C CA . GLN B 1 48 ? 4.125 3.297 12.383 1 97.06 48 GLN B CA 1
ATOM 1570 C C . GLN B 1 48 ? 4.43 4.738 11.984 1 97.06 48 GLN B C 1
ATOM 1572 O O . GLN B 1 48 ? 4.371 5.645 12.82 1 97.06 48 GLN B O 1
ATOM 1577 N N . CYS B 1 49 ? 4.766 4.895 10.773 1 97.62 49 CYS B N 1
ATOM 1578 C CA . CYS B 1 49 ? 5.035 6.227 10.234 1 97.62 49 CYS B CA 1
ATOM 1579 C C . CYS B 1 49 ? 3.82 7.133 10.398 1 97.62 49 CYS B C 1
ATOM 1581 O O . CYS B 1 49 ? 3.941 8.258 10.906 1 97.62 49 CYS B O 1
ATOM 1583 N N . ALA B 1 50 ? 2.646 6.637 10.031 1 98.19 50 ALA B N 1
ATOM 1584 C CA . ALA B 1 50 ? 1.411 7.41 10.117 1 98.19 50 ALA B CA 1
ATOM 1585 C C . ALA B 1 50 ? 1.147 7.863 11.555 1 98.19 50 ALA B C 1
ATOM 1587 O O . ALA B 1 50 ? 0.829 9.031 11.797 1 98.19 50 ALA B O 1
ATOM 1588 N N . ARG B 1 51 ? 1.297 6.957 12.438 1 97.69 51 ARG B N 1
ATOM 1589 C CA . ARG B 1 51 ? 1.07 7.258 13.844 1 97.69 51 ARG B CA 1
ATOM 1590 C C . ARG B 1 51 ? 2.055 8.312 14.344 1 97.69 51 ARG B C 1
ATOM 1592 O O . ARG B 1 51 ? 1.662 9.25 15.039 1 97.69 51 ARG B O 1
ATOM 1599 N N . ARG B 1 52 ? 3.291 8.109 14.07 1 97.69 52 ARG B N 1
ATOM 1600 C CA . ARG B 1 52 ? 4.328 9.031 14.523 1 97.69 52 ARG B CA 1
ATOM 1601 C C . ARG B 1 52 ? 4.105 10.43 13.945 1 97.69 52 ARG B C 1
ATOM 1603 O O . ARG B 1 52 ? 4.133 11.422 14.672 1 97.69 52 ARG B O 1
ATOM 1610 N N . GLU B 1 53 ? 3.889 10.508 12.656 1 97.62 53 GLU B N 1
ATOM 1611 C CA . GLU B 1 53 ? 3.697 11.797 11.992 1 97.62 53 GLU B CA 1
ATOM 1612 C C . GLU B 1 53 ? 2.453 12.508 12.516 1 97.62 53 GLU B C 1
ATOM 1614 O O . GLU B 1 53 ? 2.439 13.734 12.633 1 97.62 53 GLU B O 1
ATOM 1619 N N . ALA B 1 54 ? 1.386 11.758 12.766 1 97.44 54 ALA B N 1
ATOM 1620 C CA . ALA B 1 54 ? 0.187 12.352 13.352 1 97.44 54 ALA B CA 1
ATOM 1621 C C . ALA B 1 54 ? 0.504 13.023 14.688 1 97.44 54 ALA B C 1
ATOM 1623 O O . ALA B 1 54 ? 0.104 14.164 14.93 1 97.44 54 ALA B O 1
ATOM 1624 N N . HIS B 1 55 ? 1.234 12.312 15.461 1 97.56 55 HIS B N 1
ATOM 1625 C CA . HIS B 1 55 ? 1.581 12.844 16.781 1 97.56 55 HIS B CA 1
ATOM 1626 C C . HIS B 1 55 ? 2.52 14.039 16.656 1 97.56 55 HIS B C 1
ATOM 1628 O O . HIS B 1 55 ? 2.309 15.07 17.297 1 97.56 55 HIS B O 1
ATOM 1634 N N . GLU B 1 56 ? 3.531 13.898 15.914 1 97.25 56 GLU B N 1
ATOM 1635 C CA . GLU B 1 56 ? 4.52 14.961 15.742 1 97.25 56 GLU B CA 1
ATOM 1636 C C . GLU B 1 56 ? 3.877 16.234 15.188 1 97.25 56 GLU B C 1
ATOM 1638 O O . GLU B 1 56 ? 4.223 17.344 15.602 1 97.25 56 GLU B O 1
ATOM 1643 N N . GLU B 1 57 ? 2.912 16.062 14.266 1 97.75 57 GLU B N 1
ATOM 1644 C CA . GLU B 1 57 ? 2.406 17.203 13.516 1 97.75 57 GLU B CA 1
ATOM 1645 C C . GLU B 1 57 ? 1.143 17.766 14.164 1 97.75 57 GLU B C 1
ATOM 1647 O O . GLU B 1 57 ? 0.751 18.906 13.883 1 97.75 57 GLU B O 1
ATOM 1652 N N . THR B 1 58 ? 0.427 17 14.977 1 97.75 58 THR B N 1
ATOM 1653 C CA . THR B 1 58 ? -0.868 17.469 15.453 1 97.75 58 THR B CA 1
ATOM 1654 C C . THR B 1 58 ? -0.982 17.297 16.969 1 97.75 58 THR B C 1
ATOM 1656 O O . THR B 1 58 ? -1.92 17.812 17.578 1 97.75 58 THR B O 1
ATOM 1659 N N . GLY B 1 59 ? -0.028 16.578 17.562 1 97.31 59 GLY B N 1
ATOM 1660 C CA . GLY B 1 59 ? -0.105 16.25 18.969 1 97.31 59 GLY B CA 1
ATOM 1661 C C . GLY B 1 59 ? -1.129 15.188 19.297 1 97.31 59 GLY B C 1
ATOM 1662 O O . GLY B 1 59 ? -1.264 14.766 20.453 1 97.31 59 GLY B O 1
ATOM 1663 N N . LEU B 1 60 ? -1.832 14.758 18.312 1 96.25 60 LEU B N 1
ATOM 1664 C CA . LEU B 1 60 ? -2.898 13.789 18.531 1 96.25 60 LEU B CA 1
ATOM 1665 C C . LEU B 1 60 ? -2.35 12.367 18.547 1 96.25 60 LEU B C 1
ATOM 1667 O O . LEU B 1 60 ? -1.42 12.055 17.797 1 96.25 60 LEU B O 1
ATOM 1671 N N . SER B 1 61 ? -2.934 11.688 19.469 1 94.19 61 SER B N 1
ATOM 1672 C CA . SER B 1 61 ? -2.711 10.25 19.516 1 94.19 61 SER B CA 1
ATOM 1673 C C . SER B 1 61 ? -4.02 9.484 19.344 1 94.19 61 SER B C 1
ATOM 1675 O O . SER B 1 61 ? -5.09 9.977 19.703 1 94.19 61 SER B O 1
ATOM 1677 N N . GLY B 1 62 ? -3.955 8.398 18.719 1 95.06 62 GLY B N 1
ATOM 1678 C CA . GLY B 1 62 ? -5.129 7.57 18.5 1 95.06 62 GLY B CA 1
ATOM 1679 C C . GLY B 1 62 ? -4.797 6.195 17.953 1 95.06 62 GLY B C 1
ATOM 1680 O O . GLY B 1 62 ? -3.627 5.812 17.891 1 95.06 62 GLY B O 1
ATOM 1681 N N . ARG B 1 63 ? -5.832 5.477 17.734 1 95.56 63 ARG B N 1
ATOM 1682 C CA . ARG B 1 63 ? -5.688 4.164 17.125 1 95.56 63 ARG B CA 1
ATOM 1683 C C . ARG B 1 63 ? -5.645 4.273 15.602 1 95.56 63 ARG B C 1
ATOM 1685 O O . ARG B 1 63 ? -6.562 4.82 14.984 1 95.56 63 ARG B O 1
ATOM 1692 N N . VAL B 1 64 ? -4.543 3.793 15.047 1 96.12 64 VAL B N 1
ATOM 1693 C CA . VAL B 1 64 ? -4.473 3.727 13.586 1 96.12 64 VAL B CA 1
ATOM 1694 C C . VAL B 1 64 ? -5.367 2.6 13.078 1 96.12 64 VAL B C 1
ATOM 1696 O O . VAL B 1 64 ? -5.145 1.43 13.398 1 96.12 64 VAL B O 1
ATOM 1699 N N . GLY B 1 65 ? -6.375 2.973 12.32 1 94.31 65 GLY B N 1
ATOM 1700 C CA . GLY B 1 65 ? -7.352 2.02 11.82 1 94.31 65 GLY B CA 1
ATOM 1701 C C . GLY B 1 65 ? -7.031 1.507 10.43 1 94.31 65 GLY B C 1
ATOM 1702 O O . GLY B 1 65 ? -5.883 1.175 10.133 1 94.31 65 GLY B O 1
ATOM 1703 N N . ARG B 1 66 ? -8.031 1.374 9.641 1 94.62 66 ARG B N 1
ATOM 1704 C CA . ARG B 1 66 ? -7.918 0.705 8.352 1 94.62 66 ARG B CA 1
ATOM 1705 C C . ARG B 1 66 ? -7.129 1.556 7.359 1 94.62 66 ARG B C 1
ATOM 1707 O O . ARG B 1 66 ? -7.09 2.781 7.48 1 94.62 66 ARG B O 1
ATOM 1714 N N . LEU B 1 67 ? -6.492 0.927 6.406 1 97.88 67 LEU B N 1
ATOM 1715 C CA . LEU B 1 67 ? -5.891 1.565 5.242 1 97.88 67 LEU B CA 1
ATOM 1716 C C . LEU B 1 67 ? -6.965 2.107 4.305 1 97.88 67 LEU B C 1
ATOM 1718 O O . LEU B 1 67 ? -7.852 1.366 3.873 1 97.88 67 LEU B O 1
ATOM 1722 N N . LEU B 1 68 ? -6.898 3.387 3.992 1 97.94 68 LEU B N 1
ATOM 1723 C CA . LEU B 1 68 ? -7.938 4.016 3.184 1 97.94 68 LEU B CA 1
ATOM 1724 C C . LEU B 1 68 ? -7.48 4.168 1.735 1 97.94 68 LEU B C 1
ATOM 1726 O O . LEU B 1 68 ? -8.273 3.98 0.81 1 97.94 68 LEU B O 1
ATOM 1730 N N . ALA B 1 69 ? -6.234 4.5 1.598 1 98.06 69 ALA B N 1
ATOM 1731 C CA . ALA B 1 69 ? -5.766 4.785 0.243 1 98.06 69 ALA B CA 1
ATOM 1732 C C . ALA B 1 69 ? -4.258 4.582 0.127 1 98.06 69 ALA B C 1
ATOM 1734 O O . ALA B 1 69 ? -3.523 4.77 1.101 1 98.06 69 ALA B O 1
ATOM 1735 N N . VAL B 1 70 ? -3.83 4.199 -1.002 1 98.38 70 VAL B N 1
ATOM 1736 C CA . VAL B 1 70 ? -2.43 4.215 -1.41 1 98.38 70 VAL B CA 1
ATOM 1737 C C . VAL B 1 70 ? -2.287 4.945 -2.744 1 98.38 70 VAL B C 1
ATOM 1739 O O . VAL B 1 70 ? -3.035 4.676 -3.688 1 98.38 70 VAL B O 1
ATOM 1742 N N . GLN B 1 71 ? -1.393 5.863 -2.816 1 97.88 71 GLN B N 1
ATOM 1743 C CA . GLN B 1 71 ? -1.069 6.555 -4.059 1 97.88 71 GLN B CA 1
ATOM 1744 C C . GLN B 1 71 ? 0.36 6.254 -4.5 1 97.88 71 GLN B C 1
ATOM 1746 O O . GLN B 1 71 ? 1.299 6.387 -3.713 1 97.88 71 GLN B O 1
ATOM 1751 N N . HIS B 1 72 ? 0.462 5.801 -5.676 1 97.62 72 HIS B N 1
ATOM 1752 C CA . HIS B 1 72 ? 1.768 5.605 -6.297 1 97.62 72 HIS B CA 1
ATOM 1753 C C . HIS B 1 72 ? 2.18 6.832 -7.109 1 97.62 72 HIS B C 1
ATOM 1755 O O . HIS B 1 72 ? 1.422 7.301 -7.961 1 97.62 72 HIS B O 1
ATOM 1761 N N . LEU B 1 73 ? 3.332 7.301 -6.844 1 96 73 LEU B N 1
ATOM 1762 C CA . LEU B 1 73 ? 3.93 8.359 -7.656 1 96 73 LEU B CA 1
ATOM 1763 C C . LEU B 1 73 ? 5.117 7.824 -8.445 1 96 73 LEU B C 1
ATOM 1765 O O . LEU B 1 73 ? 6.086 7.332 -7.867 1 96 73 LEU B O 1
ATOM 1769 N N . SER B 1 74 ? 5.035 7.965 -9.719 1 95.19 74 SER B N 1
ATOM 1770 C CA . SER B 1 74 ? 6.113 7.516 -10.594 1 95.19 74 SER B CA 1
ATOM 1771 C C . SER B 1 74 ? 7.391 8.312 -10.352 1 95.19 74 SER B C 1
ATOM 1773 O O . SER B 1 74 ? 7.332 9.492 -10 1 95.19 74 SER B O 1
ATOM 1775 N N . PRO B 1 75 ? 8.523 7.695 -10.602 1 93.25 75 PRO B N 1
ATOM 1776 C CA . PRO B 1 75 ? 9.812 8.344 -10.344 1 93.25 75 PRO B CA 1
ATOM 1777 C C . PRO B 1 75 ? 10.211 9.32 -11.453 1 93.25 75 PRO B C 1
ATOM 1779 O O . PRO B 1 75 ? 9.586 9.336 -12.516 1 93.25 75 PRO B O 1
ATOM 1782 N N . ASP B 1 76 ? 11.227 10.047 -11.031 1 91.44 76 ASP B N 1
ATOM 1783 C CA . ASP B 1 76 ? 11.977 10.891 -11.961 1 91.44 76 ASP B CA 1
ATOM 1784 C C . ASP B 1 76 ? 11.078 11.953 -12.594 1 91.44 76 ASP B C 1
ATOM 1786 O O . ASP B 1 76 ? 11.078 12.125 -13.812 1 91.44 76 ASP B O 1
ATOM 1790 N N . ARG B 1 77 ? 10.289 12.523 -11.742 1 90.12 77 ARG B N 1
ATOM 1791 C CA . ARG B 1 77 ? 9.469 13.633 -12.219 1 90.12 77 ARG B CA 1
ATOM 1792 C C . ARG B 1 77 ? 9.023 14.523 -11.062 1 90.12 77 ARG B C 1
ATOM 1794 O O . ARG B 1 77 ? 9.188 14.164 -9.898 1 90.12 77 ARG B O 1
ATOM 1801 N N . TRP B 1 78 ? 8.523 15.672 -11.438 1 89.5 78 TRP B N 1
ATOM 1802 C CA . TRP B 1 78 ? 8.008 16.625 -10.461 1 89.5 78 TRP B CA 1
ATOM 1803 C C . TRP B 1 78 ? 6.566 16.312 -10.094 1 89.5 78 TRP B C 1
ATOM 1805 O O . TRP B 1 78 ? 5.73 16.078 -10.969 1 89.5 78 TRP B O 1
ATOM 1815 N N . TRP B 1 79 ? 6.379 16.234 -8.906 1 89 79 TRP B N 1
ATOM 1816 C CA . TRP B 1 79 ? 5.031 16.203 -8.352 1 89 79 TRP B CA 1
ATOM 1817 C C . TRP B 1 79 ? 4.77 17.438 -7.496 1 89 79 TRP B C 1
ATOM 1819 O O . TRP B 1 79 ? 5.254 17.531 -6.367 1 89 79 TRP B O 1
ATOM 1829 N N . GLY B 1 80 ? 3.992 18.312 -8.023 1 80.88 80 GLY B N 1
ATOM 1830 C CA . GLY B 1 80 ? 3.938 19.641 -7.426 1 80.88 80 GLY B CA 1
ATOM 1831 C C . GLY B 1 80 ? 5.285 20.344 -7.41 1 80.88 80 GLY B C 1
ATOM 1832 O O . GLY B 1 80 ? 5.941 20.453 -8.445 1 80.88 80 GLY B O 1
ATOM 1833 N N . THR B 1 81 ? 5.699 20.703 -6.223 1 81.38 81 THR B N 1
ATOM 1834 C CA . THR B 1 81 ? 6.941 21.453 -6.105 1 81.38 81 THR B CA 1
ATOM 1835 C C . THR B 1 81 ? 8.094 20.547 -5.707 1 81.38 81 THR B C 1
ATOM 1837 O O . THR B 1 81 ? 9.211 21 -5.453 1 81.38 81 THR B O 1
ATOM 1840 N N . LYS B 1 82 ? 7.809 19.266 -5.723 1 85 82 LYS B N 1
ATOM 1841 C CA . LYS B 1 82 ? 8.828 18.328 -5.262 1 85 82 LYS B CA 1
ATOM 1842 C C . LYS B 1 82 ? 9.258 17.375 -6.379 1 85 82 LYS B C 1
ATOM 1844 O O . LYS B 1 82 ? 8.414 16.75 -7.016 1 85 82 LYS B O 1
ATOM 1849 N N . TYR B 1 83 ? 10.469 17.359 -6.609 1 90.69 83 TYR B N 1
ATOM 1850 C CA . TYR B 1 83 ? 11.008 16.359 -7.516 1 90.69 83 TYR B CA 1
ATOM 1851 C C . TYR B 1 83 ? 11.164 15.008 -6.812 1 90.69 83 TYR B C 1
ATOM 1853 O O . TYR B 1 83 ? 11.781 14.93 -5.754 1 90.69 83 TYR B O 1
ATOM 1861 N N . ILE B 1 84 ? 10.602 14.016 -7.414 1 88.5 84 ILE B N 1
ATOM 1862 C CA . ILE B 1 84 ? 10.664 12.672 -6.84 1 88.5 84 ILE B CA 1
ATOM 1863 C C . ILE B 1 84 ? 11.531 11.773 -7.715 1 88.5 84 ILE B C 1
ATOM 1865 O O . ILE B 1 84 ? 11.117 11.352 -8.797 1 88.5 84 ILE B O 1
ATOM 1869 N N . PRO B 1 85 ? 12.711 11.5 -7.23 1 89.06 85 PRO B N 1
ATOM 1870 C CA . PRO B 1 85 ? 13.633 10.703 -8.047 1 89.06 85 PRO B CA 1
ATOM 1871 C C . PRO B 1 85 ? 13.273 9.219 -8.062 1 89.06 85 PRO B C 1
ATOM 1873 O O . PRO B 1 85 ? 13.555 8.523 -9.047 1 89.06 85 PRO B O 1
ATOM 1876 N N . ASP B 1 86 ? 12.703 8.703 -7 1 91.75 86 ASP B N 1
ATOM 1877 C CA . ASP B 1 86 ? 12.344 7.301 -6.855 1 91.75 86 ASP B CA 1
ATOM 1878 C C . ASP B 1 86 ? 10.828 7.129 -6.766 1 91.75 86 ASP B C 1
ATOM 1880 O O . ASP B 1 86 ? 10.117 8.055 -6.363 1 91.75 86 ASP B O 1
ATOM 1884 N N . ALA B 1 87 ? 10.383 5.977 -7.16 1 94.44 87 ALA B N 1
ATOM 1885 C CA . ALA B 1 87 ? 8.961 5.703 -6.977 1 94.44 87 ALA B CA 1
ATOM 1886 C C . ALA B 1 87 ? 8.555 5.879 -5.516 1 94.44 87 ALA B C 1
ATOM 1888 O O . ALA B 1 87 ? 9.344 5.609 -4.605 1 94.44 87 ALA B O 1
ATOM 1889 N N . TYR B 1 88 ? 7.422 6.359 -5.352 1 95 88 TYR B N 1
ATOM 1890 C CA . TYR B 1 88 ? 6.965 6.75 -4.02 1 95 88 TYR B CA 1
ATOM 1891 C C . TYR B 1 88 ? 5.578 6.184 -3.73 1 95 88 TYR B C 1
ATOM 1893 O O . TYR B 1 88 ? 4.637 6.406 -4.496 1 95 88 TYR B O 1
ATOM 1901 N N . GLU B 1 89 ? 5.457 5.387 -2.688 1 97.06 89 GLU B N 1
ATOM 1902 C CA . GLU B 1 89 ? 4.164 4.895 -2.213 1 97.06 89 GLU B CA 1
ATOM 1903 C C . GLU B 1 89 ? 3.674 5.703 -1.017 1 97.06 89 GLU B C 1
ATOM 1905 O O . GLU B 1 89 ? 4.305 5.703 0.042 1 97.06 89 GLU B O 1
ATOM 1910 N N . LEU B 1 90 ? 2.533 6.328 -1.162 1 97.69 90 LEU B N 1
ATOM 1911 C CA . LEU B 1 90 ? 1.936 7.137 -0.104 1 97.69 90 LEU B CA 1
ATOM 1912 C C . LEU B 1 90 ? 0.72 6.434 0.493 1 97.69 90 LEU B C 1
ATOM 1914 O O . LEU B 1 90 ? -0.265 6.188 -0.206 1 97.69 90 LEU B O 1
ATOM 1918 N N . PHE B 1 91 ? 0.776 6.148 1.781 1 98.69 91 PHE B N 1
ATOM 1919 C CA . PHE B 1 91 ? -0.291 5.453 2.49 1 98.69 91 PHE B CA 1
ATOM 1920 C C . PHE B 1 91 ? -1.124 6.434 3.309 1 98.69 91 PHE B C 1
ATOM 1922 O O . PHE B 1 91 ? -0.583 7.352 3.924 1 98.69 91 PHE B O 1
ATOM 1929 N N . VAL B 1 92 ? -2.414 6.234 3.324 1 98.81 92 VAL B N 1
ATOM 1930 C CA . VAL B 1 92 ? -3.289 6.977 4.227 1 98.81 92 VAL B CA 1
ATOM 1931 C C . VAL B 1 92 ? -4.086 6.004 5.094 1 98.81 92 VAL B C 1
ATOM 1933 O O . VAL B 1 92 ? -4.816 5.156 4.574 1 98.81 92 VAL B O 1
ATOM 1936 N N . PHE B 1 93 ? -3.965 6.133 6.395 1 98.62 93 PHE B N 1
ATOM 1937 C CA . PHE B 1 93 ? -4.734 5.348 7.352 1 98.62 93 PHE B CA 1
ATOM 1938 C C . PHE B 1 93 ? -5.762 6.223 8.062 1 98.62 93 PHE B C 1
ATOM 1940 O O . PHE B 1 93 ? -5.523 7.406 8.297 1 98.62 93 PHE B O 1
ATOM 1947 N N . ALA B 1 94 ? -6.871 5.605 8.391 1 98.06 94 ALA B N 1
ATOM 1948 C CA . ALA B 1 94 ? -7.758 6.27 9.344 1 98.06 94 ALA B CA 1
ATOM 1949 C C . ALA B 1 94 ? -7.121 6.34 10.734 1 98.06 94 ALA B C 1
ATOM 1951 O O . ALA B 1 94 ? -6.453 5.398 11.164 1 98.06 94 ALA B O 1
ATOM 1952 N N . LEU B 1 95 ? -7.277 7.434 11.367 1 98.12 95 LEU B N 1
ATOM 1953 C CA . LEU B 1 95 ? -6.895 7.551 12.773 1 98.12 95 LEU B CA 1
ATOM 1954 C C . LEU B 1 95 ? -8.109 7.859 13.641 1 98.12 95 LEU B C 1
ATOM 1956 O O . LEU B 1 95 ? -8.758 8.898 13.469 1 98.12 95 LEU B O 1
ATOM 1960 N N . ASP B 1 96 ? -8.359 6.996 14.516 1 97 96 ASP B N 1
ATOM 1961 C CA . ASP B 1 96 ? -9.453 7.203 15.453 1 97 96 ASP B CA 1
ATOM 1962 C C . ASP B 1 96 ? -8.977 7.953 16.703 1 97 96 ASP B C 1
ATOM 1964 O O . ASP B 1 96 ? -8.211 7.414 17.5 1 97 96 ASP B O 1
ATOM 1968 N N . VAL B 1 97 ? -9.414 9.148 16.844 1 96.5 97 VAL B N 1
ATOM 1969 C CA . VAL B 1 97 ? -9.055 10.023 17.953 1 96.5 97 VAL B CA 1
ATOM 1970 C C . VAL B 1 97 ? -10.266 10.242 18.859 1 96.5 97 VAL B C 1
ATOM 1972 O O . VAL B 1 97 ? -11.391 10.359 18.375 1 96.5 97 VAL B O 1
ATOM 1975 N N . ALA B 1 98 ? -9.992 10.297 20.156 1 95.88 98 ALA B N 1
ATOM 1976 C CA . ALA B 1 98 ? -11.078 10.578 21.078 1 95.88 98 ALA B CA 1
ATOM 1977 C C . ALA B 1 98 ? -11.633 11.984 20.875 1 95.88 98 ALA B C 1
ATOM 1979 O O . ALA B 1 98 ? -10.867 12.938 20.688 1 95.88 98 ALA B O 1
ATOM 1980 N N . PRO B 1 99 ? -12.977 12.062 20.953 1 95.12 99 PRO B N 1
ATOM 1981 C CA . PRO B 1 99 ? -13.586 13.375 20.719 1 95.12 99 PRO B CA 1
ATOM 1982 C C . PRO B 1 99 ? -13.031 14.453 21.656 1 95.12 99 PRO B C 1
ATOM 1984 O O . PRO B 1 99 ? -12.906 15.609 21.266 1 95.12 99 PRO B O 1
ATOM 1987 N N . ALA B 1 100 ? -12.633 14.109 22.797 1 94.44 100 ALA B N 1
ATOM 1988 C CA . ALA B 1 100 ? -12.109 15.039 23.781 1 94.44 100 ALA B CA 1
ATOM 1989 C C . ALA B 1 100 ? -10.781 15.641 23.312 1 94.44 100 ALA B C 1
ATOM 1991 O O . ALA B 1 100 ? -10.375 16.703 23.781 1 94.44 100 ALA B O 1
ATOM 1992 N N . ASP B 1 101 ? -10.148 14.984 22.359 1 94.62 101 ASP B N 1
ATOM 1993 C CA . ASP B 1 101 ? -8.82 15.414 21.922 1 94.62 101 ASP B CA 1
ATOM 1994 C C . ASP B 1 101 ? -8.914 16.312 20.688 1 94.62 101 ASP B C 1
ATOM 1996 O O . ASP B 1 101 ? -7.914 16.891 20.266 1 94.62 101 ASP B O 1
ATOM 2000 N N . TYR B 1 102 ? -10.117 16.484 20.141 1 93.12 102 TYR B N 1
ATOM 2001 C CA . TYR B 1 102 ? -10.273 17.219 18.891 1 93.12 102 TYR B CA 1
ATOM 2002 C C . TYR B 1 102 ? -9.797 18.656 19.047 1 93.12 102 TYR B C 1
ATOM 2004 O O . TYR B 1 102 ? -9.367 19.297 18.078 1 93.12 102 TYR B O 1
ATOM 2012 N N . GLU B 1 103 ? -9.859 19.141 20.25 1 91.81 103 GLU B N 1
ATOM 2013 C CA . GLU B 1 103 ? -9.5 20.531 20.484 1 91.81 103 GLU B CA 1
ATOM 2014 C C . GLU B 1 103 ? -8.078 20.656 21.016 1 91.81 103 GLU B C 1
ATOM 2016 O O . GLU B 1 103 ? -7.617 21.766 21.312 1 91.81 103 GLU B O 1
ATOM 2021 N N . ARG B 1 104 ? -7.375 19.594 21.031 1 94.31 104 ARG B N 1
ATOM 2022 C CA . ARG B 1 104 ? -6.031 19.594 21.609 1 94.31 104 ARG B CA 1
ATOM 2023 C C . ARG B 1 104 ? -4.969 19.578 20.516 1 94.31 104 ARG B C 1
ATOM 2025 O O . ARG B 1 104 ? -3.803 19.281 20.781 1 94.31 104 ARG B O 1
ATOM 2032 N N . VAL B 1 105 ? -5.355 19.906 19.34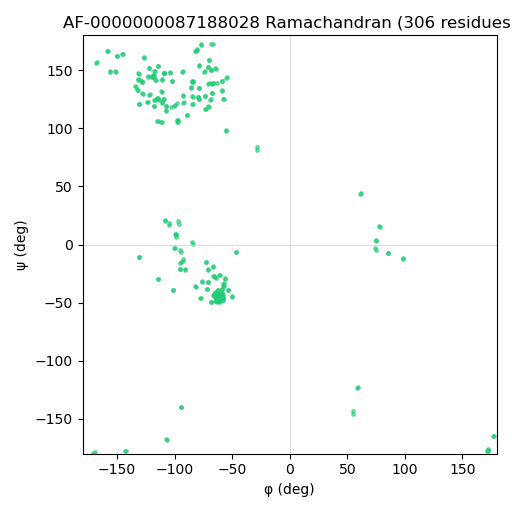4 1 96.75 105 VAL B N 1
ATOM 2033 C CA . VAL B 1 105 ? -4.426 19.891 18.219 1 96.75 105 VAL B CA 1
ATOM 2034 C C . VAL B 1 105 ? -3.371 20.984 18.422 1 96.75 105 VAL B C 1
ATOM 2036 O O . VAL B 1 105 ? -3.697 22.109 18.766 1 96.75 105 VAL B O 1
ATOM 2039 N N . ARG B 1 106 ? -2.166 20.641 18.281 1 96.12 106 ARG B N 1
ATOM 2040 C CA . ARG B 1 106 ? -1.021 21.531 18.281 1 96.12 106 ARG B CA 1
ATOM 2041 C C . ARG B 1 106 ? -0.072 21.219 17.125 1 96.12 106 ARG B C 1
ATOM 2043 O O . ARG B 1 106 ? 0.237 20.047 16.875 1 96.12 106 ARG B O 1
ATOM 2050 N N . VAL B 1 107 ? 0.367 22.219 16.469 1 96 107 VAL B N 1
ATOM 2051 C CA . VAL B 1 107 ? 1.238 21.984 15.32 1 96 107 VAL B CA 1
ATOM 2052 C C . VAL B 1 107 ? 2.607 22.609 15.578 1 96 107 VAL B C 1
ATOM 2054 O O . VAL B 1 107 ? 2.707 23.656 16.234 1 96 107 VAL B O 1
ATOM 2057 N N . PRO B 1 108 ? 3.631 22.047 15.125 1 95.81 108 PRO B N 1
ATOM 2058 C CA . PRO B 1 108 ? 4.953 22.688 15.203 1 95.81 108 PRO B CA 1
ATOM 2059 C C . PRO B 1 108 ? 5.086 23.875 14.266 1 95.81 108 PRO B C 1
ATOM 2061 O O . PRO B 1 108 ? 5.129 23.719 13.047 1 95.81 108 PRO B O 1
ATOM 2064 N N . GLU B 1 109 ? 5.312 24.984 14.734 1 91.44 109 GLU B N 1
ATOM 2065 C CA . GLU B 1 109 ? 5.273 26.219 13.977 1 91.44 109 GLU B CA 1
ATOM 2066 C C . GLU B 1 109 ? 6.387 26.266 12.93 1 91.44 109 GLU B C 1
ATOM 2068 O O . GLU B 1 109 ? 6.266 26.953 11.914 1 91.44 109 GLU B O 1
ATOM 2073 N N . GLN B 1 110 ? 7.414 25.594 13.203 1 91.69 110 GLN B N 1
ATOM 2074 C CA . GLN B 1 110 ? 8.531 25.594 12.266 1 91.69 110 GLN B CA 1
ATOM 2075 C C . GLN B 1 110 ? 8.188 24.812 10.992 1 91.69 110 GLN B C 1
ATOM 2077 O O . GLN B 1 110 ? 8.719 25.109 9.922 1 91.69 110 GLN B O 1
ATOM 2082 N N . GLU B 1 111 ? 7.23 23.953 11.078 1 93.12 111 GLU B N 1
ATOM 2083 C CA . GLU B 1 111 ? 6.914 23.062 9.969 1 93.12 111 GLU B CA 1
ATOM 2084 C C . GLU B 1 111 ? 5.527 23.359 9.406 1 93.12 111 GLU B C 1
ATOM 2086 O O . GLU B 1 111 ? 5.281 23.141 8.219 1 93.12 111 GLU B O 1
ATOM 2091 N N . LEU B 1 112 ? 4.699 23.828 10.25 1 95.62 112 LEU B N 1
ATOM 2092 C CA . LEU B 1 112 ? 3.305 24.047 9.875 1 95.62 112 LEU B CA 1
ATOM 2093 C C . LEU B 1 112 ? 2.844 25.438 10.289 1 95.62 112 LEU B C 1
ATOM 2095 O O . LEU B 1 112 ? 3.199 25.922 11.367 1 95.62 112 LEU B O 1
ATOM 2099 N N . HIS B 1 113 ? 1.994 26.062 9.383 1 95.12 113 HIS B N 1
ATOM 2100 C CA . HIS B 1 113 ? 1.49 27.406 9.641 1 95.12 113 HIS B CA 1
ATOM 2101 C C . HIS B 1 113 ? 0.146 27.359 10.359 1 95.12 113 HIS B C 1
ATOM 2103 O O . HIS B 1 113 ? -0.358 28.391 10.805 1 95.12 113 HIS B O 1
ATOM 2109 N N . GLY B 1 114 ? -0.436 26.188 10.352 1 95.56 114 GLY B N 1
ATOM 2110 C CA . GLY B 1 114 ? -1.736 26.078 11 1 95.56 114 GLY B CA 1
ATOM 2111 C C . GLY B 1 114 ? -2.408 24.734 10.766 1 95.56 114 GLY B C 1
ATOM 2112 O O . GLY B 1 114 ? -1.779 23.797 10.273 1 95.56 114 GLY B O 1
ATOM 2113 N N . TRP B 1 115 ? -3.621 24.703 11.312 1 97.12 115 TRP B N 1
ATOM 2114 C CA . TRP B 1 115 ? -4.48 23.531 11.172 1 97.12 115 TRP B CA 1
ATOM 2115 C C . TRP B 1 115 ? -5.953 23.922 11.188 1 97.12 115 TRP B C 1
ATOM 2117 O O . TRP B 1 115 ? -6.293 25.047 11.555 1 97.12 115 TRP B O 1
ATOM 2127 N N . GLY B 1 116 ? -6.77 23.031 10.719 1 97.5 116 GLY B N 1
ATOM 2128 C CA . GLY B 1 116 ? -8.203 23.281 10.734 1 97.5 116 GLY B CA 1
ATOM 2129 C C . GLY B 1 116 ? -9.023 22.047 10.43 1 97.5 116 GLY B C 1
ATOM 2130 O O . GLY B 1 116 ? -8.508 21.062 9.891 1 97.5 116 GLY B O 1
ATOM 2131 N N . TRP B 1 117 ? -10.242 22.094 10.875 1 98.12 117 TRP B N 1
ATOM 2132 C CA . TRP B 1 117 ? -11.242 21.109 10.484 1 98.12 117 TRP B CA 1
ATOM 2133 C C . TRP B 1 117 ? -12.039 21.594 9.273 1 98.12 117 TRP B C 1
ATOM 2135 O O . TRP B 1 117 ? -12.68 22.641 9.328 1 98.12 117 TRP B O 1
ATOM 2145 N N . PHE B 1 118 ? -12 20.781 8.188 1 98.31 118 PHE B N 1
ATOM 2146 C CA . PHE B 1 118 ? -12.625 21.188 6.934 1 98.31 118 PHE B CA 1
ATOM 2147 C C . PHE B 1 118 ? -13.664 20.156 6.488 1 98.31 118 PHE B C 1
ATOM 2149 O O . PHE B 1 118 ? -13.484 18.953 6.68 1 98.31 118 PHE B O 1
ATOM 2156 N N . ALA B 1 119 ? -14.75 20.719 5.879 1 98.38 119 ALA B N 1
ATOM 2157 C CA . ALA B 1 119 ? -15.539 19.812 5.055 1 98.38 119 ALA B CA 1
ATOM 2158 C C . ALA B 1 119 ? -14.695 19.203 3.941 1 98.38 119 ALA B C 1
ATOM 2160 O O . ALA B 1 119 ? -13.852 19.875 3.346 1 98.38 119 ALA B O 1
ATOM 2161 N N . PRO B 1 120 ? -14.922 17.906 3.662 1 98 120 PRO B N 1
ATOM 2162 C CA . PRO B 1 120 ? -14.086 17.266 2.648 1 98 120 PRO B CA 1
ATOM 2163 C C . PRO B 1 120 ? -14.008 18.062 1.348 1 98 120 PRO B C 1
ATOM 2165 O O . PRO B 1 120 ? -12.93 18.234 0.786 1 98 120 PRO B O 1
ATOM 2168 N N . GLU B 1 121 ? -15.094 18.547 0.898 1 97.25 121 GLU B N 1
ATOM 2169 C CA . GLU B 1 121 ? -15.117 19.297 -0.355 1 97.25 121 GLU B CA 1
ATOM 2170 C C . GLU B 1 121 ? -14.273 20.562 -0.257 1 97.25 121 GLU B C 1
ATOM 2172 O O . GLU B 1 121 ? -13.586 20.938 -1.211 1 97.25 121 GLU B O 1
ATOM 2177 N N . ALA B 1 122 ? -14.375 21.266 0.827 1 97.75 122 ALA B N 1
ATOM 2178 C CA . ALA B 1 122 ? -13.57 22.469 1.046 1 97.75 122 ALA B CA 1
ATOM 2179 C C . ALA B 1 122 ? -12.086 22.125 1.104 1 97.75 122 ALA B C 1
ATOM 2181 O O . ALA B 1 122 ? -11.25 22.844 0.565 1 97.75 122 ALA B O 1
ATOM 2182 N N . GLY B 1 123 ? -11.75 21.031 1.788 1 97.12 123 GLY B N 1
ATOM 2183 C CA . GLY B 1 123 ? -10.367 20.594 1.844 1 97.12 123 GLY B CA 1
ATOM 2184 C C . GLY B 1 123 ? -9.766 20.312 0.475 1 97.12 123 GLY B C 1
ATOM 2185 O O . GLY B 1 123 ? -8.625 20.688 0.206 1 97.12 123 GLY B O 1
ATOM 2186 N N . LEU B 1 124 ? -10.562 19.656 -0.36 1 96.5 124 LEU B N 1
ATOM 2187 C CA . LEU B 1 124 ? -10.102 19.344 -1.706 1 96.5 124 LEU B CA 1
ATOM 2188 C C . LEU B 1 124 ? -9.695 20.594 -2.463 1 96.5 124 LEU B C 1
ATOM 2190 O O . LEU B 1 124 ? -8.703 20.594 -3.197 1 96.5 124 LEU B O 1
ATOM 2194 N N . ALA B 1 125 ? -10.391 21.672 -2.242 1 95.56 125 ALA B N 1
ATOM 2195 C CA . ALA B 1 125 ? -10.18 22.922 -2.961 1 95.56 125 ALA B CA 1
ATOM 2196 C C . ALA B 1 125 ? -8.883 23.609 -2.51 1 95.56 125 ALA B C 1
ATOM 2198 O O . ALA B 1 125 ? -8.375 24.5 -3.195 1 95.56 125 ALA B O 1
ATOM 2199 N N . LEU B 1 126 ? -8.312 23.219 -1.421 1 94.94 126 LEU B N 1
ATOM 2200 C CA . LEU B 1 126 ? -7.156 23.875 -0.823 1 94.94 126 LEU B CA 1
ATOM 2201 C C . LEU B 1 126 ? -5.871 23.125 -1.152 1 94.94 126 LEU B C 1
ATOM 2203 O O . LEU B 1 126 ? -4.777 23.578 -0.816 1 94.94 126 LEU B O 1
ATOM 2207 N N . MET B 1 127 ? -5.965 22.031 -1.836 1 94.5 127 MET B N 1
ATOM 2208 C CA . MET B 1 127 ? -4.824 21.125 -2.016 1 94.5 127 MET B CA 1
ATOM 2209 C C . MET B 1 127 ? -4.238 21.266 -3.416 1 94.5 127 MET B C 1
ATOM 2211 O O . MET B 1 127 ? -4.949 21.609 -4.363 1 94.5 127 MET B O 1
ATOM 2215 N N . ASP B 1 128 ? -2.92 21.062 -3.455 1 91.88 128 ASP B N 1
ATOM 2216 C CA . ASP B 1 128 ? -2.348 20.891 -4.789 1 91.88 128 ASP B CA 1
ATOM 2217 C C . ASP B 1 128 ? -2.836 19.609 -5.441 1 91.88 128 ASP B C 1
ATOM 2219 O O . ASP B 1 128 ? -3.525 18.812 -4.809 1 91.88 128 ASP B O 1
ATOM 2223 N N . ALA B 1 129 ? -2.521 19.391 -6.707 1 91.19 129 ALA B N 1
ATOM 2224 C CA . ALA B 1 129 ? -3.086 18.312 -7.512 1 91.19 129 ALA B CA 1
ATOM 2225 C C . ALA B 1 129 ? -2.725 16.953 -6.926 1 91.19 129 ALA B C 1
ATOM 2227 O O . ALA B 1 129 ? -3.562 16.047 -6.883 1 91.19 129 ALA B O 1
ATOM 2228 N N . THR B 1 130 ? -1.496 16.766 -6.5 1 93 130 THR B N 1
ATOM 2229 C CA . THR B 1 130 ? -1.025 15.484 -5.984 1 93 130 THR B CA 1
ATOM 2230 C C . THR B 1 130 ? -1.76 15.117 -4.699 1 93 130 THR B C 1
ATOM 2232 O O . THR B 1 130 ? -2.328 14.023 -4.594 1 93 130 THR B O 1
ATOM 2235 N N . ASN B 1 131 ? -1.83 16 -3.826 1 95 131 ASN B N 1
ATOM 2236 C CA . ASN B 1 131 ? -2.486 15.766 -2.545 1 95 131 ASN B CA 1
ATOM 2237 C C . ASN B 1 131 ? -4 15.656 -2.703 1 95 131 ASN B C 1
ATOM 2239 O O . ASN B 1 131 ? -4.652 14.906 -1.974 1 95 131 ASN B O 1
ATOM 2243 N N . ARG B 1 132 ? -4.477 16.406 -3.676 1 95.94 132 ARG B N 1
ATOM 2244 C CA . ARG B 1 132 ? -5.91 16.375 -3.939 1 95.94 132 ARG B CA 1
ATOM 2245 C C . ARG B 1 132 ? -6.363 14.961 -4.312 1 95.94 132 ARG B C 1
ATOM 2247 O O . ARG B 1 132 ? -7.398 14.492 -3.834 1 95.94 132 ARG B O 1
ATOM 2254 N N . VAL B 1 133 ? -5.645 14.336 -5.137 1 96.44 133 VAL B N 1
ATOM 2255 C CA . VAL B 1 133 ? -5.988 12.992 -5.586 1 96.44 133 VAL B CA 1
ATOM 2256 C C . VAL B 1 133 ? -5.949 12.023 -4.402 1 96.44 133 VAL B C 1
ATOM 2258 O O . VAL B 1 133 ? -6.875 11.234 -4.203 1 96.44 133 VAL B O 1
ATOM 2261 N N . LEU B 1 134 ? -4.898 12.086 -3.625 1 97.06 134 LEU B N 1
ATOM 2262 C CA . LEU B 1 134 ? -4.754 11.211 -2.465 1 97.06 134 LEU B CA 1
ATOM 2263 C C . LEU B 1 134 ? -5.871 11.461 -1.456 1 97.06 134 LEU B C 1
ATOM 2265 O O . LEU B 1 134 ? -6.473 10.516 -0.941 1 97.06 134 LEU B O 1
ATOM 2269 N N . PHE B 1 135 ? -6.148 12.703 -1.237 1 97.94 135 PHE B N 1
ATOM 2270 C CA . PHE B 1 135 ? -7.188 13.086 -0.283 1 97.94 135 PHE B CA 1
ATOM 2271 C C . PHE B 1 135 ? -8.562 12.641 -0.773 1 97.94 135 PHE B C 1
ATOM 2273 O O . PHE B 1 135 ? -9.352 12.094 -0.003 1 97.94 135 PHE B O 1
ATOM 2280 N N . ALA B 1 136 ? -8.828 12.844 -2.01 1 97.88 136 ALA B N 1
ATOM 2281 C CA . ALA B 1 136 ? -10.109 12.414 -2.582 1 97.88 136 ALA B CA 1
ATOM 2282 C C . ALA B 1 136 ? -10.297 10.906 -2.445 1 97.88 136 ALA B C 1
ATOM 2284 O O . ALA B 1 136 ? -11.391 10.438 -2.135 1 97.88 136 ALA B O 1
ATOM 2285 N N . ALA B 1 137 ? -9.258 10.219 -2.68 1 97.19 137 ALA B N 1
ATOM 2286 C CA . ALA B 1 137 ? -9.297 8.766 -2.541 1 97.19 137 ALA B CA 1
ATOM 2287 C C . ALA B 1 137 ? -9.609 8.359 -1.102 1 97.19 137 ALA B C 1
ATOM 2289 O O . ALA B 1 137 ? -10.406 7.449 -0.865 1 97.19 137 ALA B O 1
ATOM 2290 N N . ALA B 1 138 ? -8.961 9.016 -0.153 1 97.88 138 ALA B N 1
ATOM 2291 C CA . ALA B 1 138 ? -9.188 8.719 1.259 1 97.88 138 ALA B CA 1
ATOM 2292 C C . ALA B 1 138 ? -10.617 9.039 1.663 1 97.88 138 ALA B C 1
ATOM 2294 O O . ALA B 1 138 ? -11.25 8.273 2.395 1 97.88 138 ALA B O 1
ATOM 2295 N N . VAL B 1 139 ? -11.109 10.141 1.172 1 97.75 139 VAL B N 1
ATOM 2296 C CA . VAL B 1 139 ? -12.477 10.547 1.459 1 97.75 139 VAL B CA 1
ATOM 2297 C C . VAL B 1 139 ? -13.453 9.5 0.922 1 97.75 139 VAL B C 1
ATOM 2299 O O . VAL B 1 139 ? -14.359 9.062 1.633 1 97.75 139 VAL B O 1
ATOM 2302 N N . GLN B 1 140 ? -13.234 9.133 -0.303 1 96.06 140 GLN B N 1
ATOM 2303 C CA . GLN B 1 140 ? -14.094 8.133 -0.92 1 96.06 140 GLN B CA 1
ATOM 2304 C C . GLN B 1 140 ? -14.062 6.82 -0.144 1 96.06 140 GLN B C 1
ATOM 2306 O O . GLN B 1 140 ? -15.102 6.219 0.116 1 96.06 140 GLN B O 1
ATOM 2311 N N . ALA B 1 141 ? -12.93 6.418 0.215 1 96.19 141 ALA B N 1
ATOM 2312 C CA . ALA B 1 141 ? -12.766 5.156 0.936 1 96.19 141 ALA B CA 1
ATOM 2313 C C . ALA B 1 141 ? -13.422 5.223 2.312 1 96.19 141 ALA B C 1
ATOM 2315 O O . ALA B 1 141 ? -14.031 4.246 2.762 1 96.19 141 ALA B O 1
ATOM 2316 N N . ALA B 1 142 ? -13.234 6.312 2.988 1 95.19 142 ALA B N 1
ATOM 2317 C CA . ALA B 1 142 ? -13.836 6.492 4.309 1 95.19 142 ALA B CA 1
ATOM 2318 C C . ALA B 1 142 ? -15.352 6.348 4.246 1 95.19 142 ALA B C 1
ATOM 2320 O O . ALA B 1 142 ? -15.969 5.816 5.172 1 95.19 142 ALA B O 1
ATOM 2321 N N . GLN B 1 143 ? -15.914 6.758 3.166 1 92.75 143 GLN B N 1
ATOM 2322 C CA . GLN B 1 143 ? -17.359 6.727 2.998 1 92.75 143 GLN B CA 1
ATOM 2323 C C . GLN B 1 143 ? -17.844 5.344 2.574 1 92.75 143 GLN B C 1
ATOM 2325 O O . GLN B 1 143 ? -18.891 4.879 3.02 1 92.75 143 GLN B O 1
ATOM 2330 N N . SER B 1 144 ? -17.078 4.633 1.758 1 90.25 144 SER B N 1
ATOM 2331 C CA . SER B 1 144 ? -17.531 3.389 1.147 1 90.25 144 SER B CA 1
ATOM 2332 C C . SER B 1 144 ? -17.094 2.178 1.959 1 90.25 144 SER B C 1
ATOM 2334 O O . SER B 1 144 ? -17.578 1.068 1.751 1 90.25 144 SER B O 1
ATOM 2336 N N . GLY B 1 145 ? -16.172 2.381 2.82 1 87.38 145 GLY B N 1
ATOM 2337 C CA . GLY B 1 145 ? -15.625 1.261 3.574 1 87.38 145 GLY B CA 1
ATOM 2338 C C . GLY B 1 145 ? -14.633 0.434 2.785 1 87.38 145 GLY B C 1
ATOM 2339 O O . GLY B 1 145 ? -14.32 -0.7 3.158 1 87.38 145 GLY B O 1
ATOM 2340 N N . THR B 1 146 ? -14.172 0.996 1.695 1 90.19 146 THR B N 1
ATOM 2341 C CA . THR B 1 146 ? -13.227 0.315 0.821 1 90.19 146 THR B CA 1
ATOM 2342 C C . THR B 1 146 ? -11.828 0.918 0.964 1 90.19 146 THR B C 1
ATOM 2344 O O . THR B 1 146 ? -11.516 1.544 1.979 1 90.19 146 THR B O 1
ATOM 2347 N N . CYS B 1 147 ? -10.922 0.583 0.097 1 95.19 147 CYS B N 1
ATOM 2348 C CA . CYS B 1 147 ? -9.602 1.175 -0.074 1 95.19 147 CYS B CA 1
ATOM 2349 C C . CYS B 1 147 ? -9.367 1.573 -1.525 1 95.19 147 CYS B C 1
ATOM 2351 O O . CYS B 1 147 ? -9.727 0.833 -2.443 1 95.19 147 CYS B O 1
ATOM 2353 N N . CYS B 1 148 ? -8.75 2.666 -1.65 1 95 148 CYS B N 1
ATOM 2354 C CA . CYS B 1 148 ? -8.484 3.146 -3.002 1 95 148 CYS B CA 1
ATOM 2355 C C . CYS B 1 148 ? -6.996 3.086 -3.316 1 95 148 CYS B C 1
ATOM 2357 O O . CYS B 1 148 ? -6.164 3.455 -2.484 1 95 148 CYS B O 1
ATOM 2359 N N . TYR B 1 149 ? -6.664 2.545 -4.434 1 96.94 149 TYR B N 1
ATOM 2360 C CA . TYR B 1 149 ? -5.316 2.617 -4.988 1 96.94 149 TYR B CA 1
ATOM 2361 C C . TYR B 1 149 ? -5.281 3.521 -6.215 1 96.94 149 TYR B C 1
ATOM 2363 O O . TYR B 1 149 ? -6.02 3.303 -7.176 1 96.94 149 TYR B O 1
ATOM 2371 N N . VAL B 1 150 ? -4.402 4.52 -6.184 1 96.56 150 VAL B N 1
ATOM 2372 C CA . VAL B 1 150 ? -4.34 5.457 -7.301 1 96.56 150 VAL B CA 1
ATOM 2373 C C . VAL B 1 150 ? -2.891 5.621 -7.754 1 96.56 150 VAL B C 1
ATOM 2375 O O . VAL B 1 150 ? -1.963 5.48 -6.953 1 96.56 150 VAL B O 1
ATOM 2378 N N . GLU B 1 151 ? -2.785 5.824 -9.062 1 95.75 151 GLU B N 1
ATOM 2379 C CA . GLU B 1 151 ? -1.467 6.07 -9.641 1 95.75 151 GLU B CA 1
ATOM 2380 C C . GLU B 1 151 ? -1.364 7.488 -10.195 1 95.75 151 GLU B C 1
ATOM 2382 O O . GLU B 1 151 ? -2.211 7.914 -10.984 1 95.75 151 GLU B O 1
ATOM 2387 N N . ASP B 1 152 ? -0.354 8.094 -9.664 1 93.5 152 ASP B N 1
ATOM 2388 C CA . ASP B 1 152 ? -0.088 9.461 -10.094 1 93.5 152 ASP B CA 1
ATOM 2389 C C . ASP B 1 152 ? -1.322 10.344 -9.914 1 93.5 152 ASP B C 1
ATOM 2391 O O . ASP B 1 152 ? -1.969 10.312 -8.867 1 93.5 152 ASP B O 1
ATOM 2395 N N . CYS B 1 153 ? -1.596 11.234 -10.641 1 81.62 153 CYS B N 1
ATOM 2396 C CA . CYS B 1 153 ? -2.76 12.102 -10.492 1 81.62 153 CYS B CA 1
ATOM 2397 C C . CYS B 1 153 ? -3.91 11.617 -11.375 1 81.62 153 CYS B C 1
ATOM 2399 O O . CYS B 1 153 ? -4.75 12.414 -11.797 1 81.62 153 CYS B O 1
ATOM 2401 N N . GLU B 1 154 ? -3.754 10.336 -11.711 1 70.25 154 GLU B N 1
ATOM 2402 C CA . GLU B 1 154 ? -4.828 9.758 -12.516 1 70.25 154 GLU B CA 1
ATOM 2403 C C . GLU B 1 154 ? -5.727 8.867 -11.664 1 70.25 154 GLU B C 1
ATOM 2405 O O . GLU B 1 154 ? -5.234 8.07 -10.859 1 70.25 154 GLU B O 1
ATOM 2410 N N . ARG B 1 155 ? -6.977 9.242 -11.586 1 61.31 155 ARG B N 1
ATOM 2411 C CA . ARG B 1 155 ? -7.871 8.305 -10.922 1 61.31 155 ARG B CA 1
ATOM 2412 C C . ARG B 1 155 ? -8.188 7.117 -11.828 1 61.31 155 ARG B C 1
ATOM 2414 O O . ARG B 1 155 ? -8.242 7.258 -13.047 1 61.31 155 ARG B O 1
#

Sequence (310 aa):
MRRADHYLVGAGVYIQRADGRVLLVHHAKTGAWVIPGGKAEAGESPRQCARREAHEETGLSGRVGRLLAVQHLSPDRWWGTKYIPDAYELFVFALDVAPADYERVRVPEQELHGWGWFAPEAGLALMDATNRVLFAAAVQAAQSGTCCYVEDCERMRRADHYLVGAGVYIQRADGRVLLVHHAKTGAWVIPGGKAEAGESPRQCARREAHEETGLSGRVGRLLAVQHLSPDRWWGTKYIPDAYELFVFALDVAPADYERVRVPEQELHGWGWFAPEAGLALMDATNRVLFAAAVQAAQSGTCCYVEDCER

Radius of gyration: 19.7 Å; Cα contacts (8 Å, |Δi|>4): 765; chains: 2; bounding box: 45×54×45 Å

InterPro domains:
  IPR000086 NUDIX hydrolase domain [PF00293] (7-130)
  IPR000086 NUDIX hydrolase domain [PS51462] (6-140)
  IPR015797 NUDIX hydrolase-like domain superfamily [SSF55811] (5-133)
  IPR020084 NUDIX hydrolase, conserved site [PS00893] (38-59)
  IPR020476 NUDIX hydrolase [PR00502] (33-47)
  IPR020476 NUDIX hydrolase [PR00502] (47-62)

Foldseek 3Di:
DPPQPDEWEKEEEWEADPVGWTKWFQWDPQRFIFGQMDTDDPPDDNQRRHQVSCCQAWVFHFDFADWQEKEWECAQQDDRPDHHHHIYIYTYTYGDGDPVCPPVTDGDVVTTVGMDTGRLVVNLVRHDLQRSQRSVSSSVCVVPVHHYYYYGSGD/DPPQPDEWEKEEEWEADPVGWTKWFQWPPQRFIFGQMDTDDPPDDNQRRHQVSCCQAWVFHFDFADWQEKEWECAQQDDRPDHHHHIYIYTYTYGDGDPVCPPVTDGDVVTTVGMDTGRLVVNLVRHDLQRSQRSVSSSVCVVPVHHYYYYGSHD

Secondary structure (DSSP, 8-state):
---TT-BEEEEEEE-B-TTS-EEEEEETTT--EE-SEEEPPTT--HHHHHHHHHHHHH----EEEEEEEEEEE-SSEEETTEEE-S-EEEEEEEEE--GGGTT-----TTTEEEEEEE-HHHHHHTS-HHHHHHHHHHHHHHHHT--EEEETTB-/---TT-BEEEEEEE-B-TTS-EEEEEETTT--EE-SEEEPPTT--HHHHHHHHHHHHH----EEEEEEEEEEE-SSEEETTEEE-S-EEEEEEEEE--GGGTT-----TTTEEEEEEE-HHHHHHTS-HHHHHHHHHHHHHHHHT--EEEETTB-

pLDDT: mean 93.38, std 8.83, range [32.81, 98.81]

Nearest PDB structures (foldseek):
  4mpo-assembly3_C  TM=7.497E-01  e=2.813E-09  Chlamydia trachomatis L2/434/Bu
  6m72-assembly1_A  TM=7.544E-01  e=3.828E-09  Mycolicibacterium smegmatis MC2 155
  7sp3-assembly1_A  TM=6.785E-01  e=5.895E-09  Escherichia coli
  3smd-assembly1_A  TM=7.909E-01  e=5.426E-08  Bacillus thuringiensis str. Al Hakam
  7r0d-assembly1_AAA  TM=7.074E-01  e=4.797E-08  Homo sapiens